Protein AF-A0A2V8D4J7-F1 (afdb_monomer_lite)

Foldseek 3Di:
DDDPPPPDPLLVVLVVCLVPFQWAFPLRAGADQDPDDDDKAWDLAADAAPPDAPDDDPVCVQLVHPGFAQDFLVSNSVSQVVRFCVCQCPVVVHHCLFKGKFFAALNNCLVCCVVSVFLPAQAKEFHGTFTWDQDPNDTDTFTWIAQGVVQPGSSGIDGHHRNDTDRRYGTIMMMDTCVSSHYD

pLDDT: mean 89.89, std 8.41, range [53.59, 98.31]

Sequence (184 aa):
MALPSGSPDGLRDRVEVFMIHPLANSGGARHLPTLVAEDVLVEDFPDPKDGEGPAPSPLLTTLELPGRRGLTRETIERALLTHGSRVLEKELGLDPRVFRLVCIPSDVHFRLGEAEGWGRQPRWTHFDGYLIRTVEGRPRLQALVGGDVRYGGLHDLVGVSRDYDSDRLVARFAVVHRERMVAW

Structure (mmCIF, N/CA/C/O backbone):
data_AF-A0A2V8D4J7-F1
#
_entry.id   AF-A0A2V8D4J7-F1
#
loop_
_atom_site.group_PDB
_atom_site.id
_atom_site.type_symbol
_atom_site.label_atom_id
_atom_site.label_alt_id
_atom_site.label_comp_id
_atom_site.label_asym_id
_atom_site.label_entity_id
_atom_site.label_seq_id
_atom_site.pdbx_PDB_ins_code
_atom_site.Cartn_x
_atom_site.Cartn_y
_atom_site.Cartn_z
_atom_site.occupancy
_atom_site.B_iso_or_equiv
_atom_site.auth_seq_id
_atom_site.auth_comp_id
_atom_site.auth_asym_id
_atom_site.auth_atom_id
_atom_site.pdbx_PDB_model_num
ATOM 1 N N . MET A 1 1 ? 20.330 -17.116 -8.103 1.00 57.59 1 MET A N 1
ATOM 2 C CA . MET A 1 1 ? 18.985 -17.581 -8.505 1.00 57.59 1 MET A CA 1
ATOM 3 C C . MET A 1 1 ? 18.832 -17.332 -9.999 1.00 57.59 1 MET A C 1
ATOM 5 O O . MET A 1 1 ? 19.140 -16.227 -10.425 1.00 57.59 1 MET A O 1
ATOM 9 N N . ALA A 1 2 ? 18.445 -18.332 -10.793 1.00 68.38 2 ALA A N 1
ATOM 10 C CA . ALA A 1 2 ? 18.197 -18.146 -12.225 1.00 68.38 2 ALA A CA 1
ATOM 11 C C . ALA A 1 2 ? 16.696 -17.911 -12.443 1.00 68.38 2 ALA A C 1
ATOM 13 O O . ALA A 1 2 ? 15.891 -18.772 -12.097 1.00 68.38 2 ALA A O 1
ATOM 14 N N . LEU A 1 3 ? 16.327 -16.738 -12.962 1.00 73.94 3 LEU A N 1
ATOM 15 C CA . LEU A 1 3 ? 14.965 -16.473 -13.430 1.00 73.94 3 LEU A CA 1
ATOM 16 C C . LEU A 1 3 ? 14.766 -17.082 -14.832 1.00 73.94 3 LEU A C 1
ATOM 18 O O . LEU A 1 3 ? 15.754 -17.226 -15.560 1.00 73.94 3 LEU A O 1
ATOM 22 N N . PRO A 1 4 ? 13.525 -17.424 -15.234 1.00 79.88 4 PRO A N 1
ATOM 23 C CA . PRO A 1 4 ? 13.230 -17.870 -16.593 1.00 79.88 4 PRO A CA 1
ATOM 24 C C . PRO A 1 4 ? 13.765 -16.895 -17.649 1.00 79.88 4 PRO A C 1
ATOM 26 O O . PRO A 1 4 ? 13.726 -15.676 -17.457 1.00 79.88 4 PRO A O 1
ATOM 29 N N . SER A 1 5 ? 14.242 -17.425 -18.777 1.00 77.56 5 SER A N 1
ATOM 30 C CA . SER A 1 5 ? 14.729 -16.623 -19.905 1.00 77.56 5 SER A CA 1
ATOM 31 C C . SER A 1 5 ? 13.672 -15.615 -20.370 1.00 77.56 5 SER A C 1
ATOM 33 O O . SER A 1 5 ? 12.538 -16.010 -20.634 1.00 77.56 5 SER A O 1
ATOM 35 N N . GLY A 1 6 ? 14.049 -14.338 -20.491 1.00 77.44 6 GLY A N 1
ATOM 36 C CA . GLY A 1 6 ? 13.141 -13.249 -20.882 1.00 77.44 6 GLY A CA 1
ATOM 37 C C . GLY A 1 6 ? 12.438 -12.546 -19.716 1.00 77.44 6 GLY A C 1
ATOM 38 O O . GLY A 1 6 ? 11.633 -11.650 -19.947 1.00 77.44 6 GLY A O 1
ATOM 39 N N . SER A 1 7 ? 12.749 -12.917 -18.470 1.00 78.19 7 SER A N 1
ATOM 40 C CA . SER A 1 7 ? 12.293 -12.171 -17.292 1.00 78.19 7 SER A CA 1
ATOM 41 C C . SER A 1 7 ? 12.880 -10.748 -17.296 1.00 78.19 7 SER A C 1
ATOM 43 O O . SER A 1 7 ? 14.085 -10.623 -17.521 1.00 78.19 7 SER A O 1
ATOM 45 N N . PRO A 1 8 ? 12.087 -9.692 -17.022 1.00 80.44 8 PRO A N 1
ATOM 46 C CA . PRO A 1 8 ? 12.602 -8.325 -16.932 1.00 80.44 8 PRO A CA 1
ATOM 47 C C . PRO A 1 8 ? 13.688 -8.202 -15.859 1.00 80.44 8 PRO A C 1
ATOM 49 O O . PRO A 1 8 ? 13.544 -8.777 -14.780 1.00 80.44 8 PRO A O 1
ATOM 52 N N . ASP A 1 9 ? 14.735 -7.411 -16.106 1.00 76.25 9 ASP A N 1
ATOM 53 C CA . ASP A 1 9 ? 15.826 -7.236 -15.134 1.00 76.25 9 ASP A CA 1
ATOM 54 C C . ASP A 1 9 ? 15.315 -6.706 -13.786 1.00 76.25 9 ASP A C 1
ATOM 56 O O . ASP A 1 9 ? 15.673 -7.245 -12.741 1.00 76.25 9 ASP A O 1
ATOM 60 N N . GLY A 1 10 ? 14.360 -5.769 -13.797 1.00 78.94 10 GLY A N 1
ATOM 61 C CA . GLY A 1 10 ? 13.743 -5.256 -12.568 1.00 78.94 10 GLY A CA 1
ATOM 62 C C . GLY A 1 10 ? 13.034 -6.330 -11.729 1.00 78.94 10 GLY A C 1
ATOM 63 O O . GLY A 1 10 ? 12.946 -6.209 -10.507 1.00 78.94 10 GLY A O 1
ATOM 64 N N . LEU A 1 11 ? 12.564 -7.428 -12.339 1.00 83.19 11 LEU A N 1
ATOM 65 C CA . LEU A 1 11 ? 11.981 -8.541 -11.585 1.00 83.19 11 LEU A CA 1
ATOM 66 C C . LEU A 1 11 ? 13.026 -9.209 -10.685 1.00 83.19 11 LEU A C 1
ATOM 68 O O . LEU A 1 11 ? 12.694 -9.630 -9.577 1.00 83.19 11 LEU A O 1
ATOM 72 N N . ARG A 1 12 ? 14.282 -9.291 -11.138 1.00 83.19 12 ARG A N 1
ATOM 73 C CA . ARG A 1 12 ? 15.381 -9.842 -10.339 1.00 83.19 12 ARG A CA 1
ATOM 74 C C . ARG A 1 12 ? 15.608 -9.009 -9.090 1.00 83.19 12 ARG A C 1
ATOM 76 O O . ARG A 1 12 ? 15.572 -9.574 -7.999 1.00 83.19 12 ARG A O 1
ATOM 83 N N . ASP A 1 13 ? 15.770 -7.702 -9.260 1.00 82.00 13 ASP A N 1
ATOM 84 C CA . ASP A 1 13 ? 16.054 -6.770 -8.167 1.00 82.00 13 ASP A CA 1
ATOM 85 C C . ASP A 1 13 ? 14.938 -6.810 -7.119 1.00 82.00 13 ASP A C 1
ATOM 87 O O . ASP A 1 13 ? 15.176 -6.897 -5.913 1.00 82.00 13 ASP A O 1
ATOM 91 N N . ARG A 1 14 ? 13.686 -6.863 -7.581 1.00 85.31 14 ARG A N 1
ATOM 92 C CA . ARG A 1 14 ? 12.527 -6.973 -6.700 1.00 85.31 14 ARG A CA 1
ATOM 93 C C . ARG A 1 14 ? 12.494 -8.281 -5.911 1.00 85.31 14 ARG A C 1
ATOM 95 O O . ARG A 1 14 ? 12.198 -8.266 -4.716 1.00 85.31 14 ARG A O 1
ATOM 102 N N . VAL A 1 15 ? 12.769 -9.420 -6.553 1.00 84.50 15 VAL A N 1
ATOM 103 C CA . VAL A 1 15 ? 12.829 -10.713 -5.847 1.00 84.50 15 VAL A CA 1
ATOM 104 C C . VAL A 1 15 ? 13.976 -10.720 -4.838 1.00 84.50 15 VAL A C 1
ATOM 106 O O . VAL A 1 15 ? 13.807 -11.218 -3.725 1.00 84.50 15 VAL A O 1
ATOM 109 N N . GLU A 1 16 ? 15.114 -10.124 -5.186 1.00 82.62 16 GLU A N 1
ATOM 110 C CA . GLU A 1 16 ? 16.259 -9.997 -4.292 1.00 82.62 16 GLU A CA 1
ATOM 111 C C . GLU A 1 16 ? 15.905 -9.230 -3.008 1.00 82.62 16 GLU A C 1
ATOM 113 O O . GLU A 1 16 ? 16.238 -9.692 -1.913 1.00 82.62 16 GLU A O 1
ATOM 118 N N . VAL A 1 17 ? 15.126 -8.145 -3.108 1.00 83.69 17 VAL A N 1
ATOM 119 C CA . VAL A 1 17 ? 14.612 -7.414 -1.936 1.00 83.69 17 VAL A CA 1
ATOM 120 C C . VAL A 1 17 ? 13.830 -8.337 -0.995 1.00 83.69 17 VAL A C 1
ATOM 122 O O . VAL A 1 17 ? 14.106 -8.344 0.205 1.00 83.69 17 VAL A O 1
ATOM 125 N N . PHE A 1 18 ? 12.904 -9.155 -1.508 1.00 83.31 18 PHE A N 1
ATOM 126 C CA . PHE A 1 18 ? 12.135 -10.093 -0.674 1.00 83.31 18 PHE A CA 1
ATOM 127 C C . PHE A 1 18 ? 12.981 -11.210 -0.060 1.00 83.31 18 PHE A C 1
ATOM 129 O O . PHE A 1 18 ? 12.651 -11.720 1.012 1.00 83.31 18 PHE A O 1
ATOM 136 N N . MET A 1 19 ? 14.045 -11.625 -0.746 1.00 82.56 19 MET A N 1
ATOM 137 C CA . MET A 1 19 ? 14.910 -12.708 -0.286 1.00 82.56 19 MET A CA 1
ATOM 138 C C . MET A 1 19 ? 15.874 -12.266 0.813 1.00 82.56 19 MET A C 1
ATOM 140 O O . MET A 1 19 ? 16.108 -13.019 1.759 1.00 82.56 19 MET A O 1
ATOM 144 N N . ILE A 1 20 ? 16.464 -11.080 0.666 1.00 84.75 20 ILE A N 1
ATOM 145 C CA . ILE A 1 20 ? 17.582 -10.633 1.504 1.00 84.75 20 ILE A CA 1
ATOM 146 C C . ILE A 1 20 ? 17.094 -9.802 2.685 1.00 84.75 20 ILE A C 1
ATOM 148 O O . ILE A 1 20 ? 17.695 -9.834 3.762 1.00 84.75 20 ILE A O 1
ATOM 152 N N . HIS A 1 21 ? 16.015 -9.044 2.505 1.00 86.31 21 HIS A N 1
ATOM 153 C CA . HIS A 1 21 ? 15.551 -8.143 3.539 1.00 86.31 21 HIS A CA 1
ATOM 154 C C . HIS A 1 21 ? 14.436 -8.754 4.398 1.00 86.31 21 HIS A C 1
ATOM 156 O O . HIS A 1 21 ? 13.617 -9.539 3.918 1.00 86.31 21 HIS A O 1
ATOM 162 N N . PRO A 1 22 ? 14.364 -8.388 5.689 1.00 89.81 22 PRO A N 1
ATOM 163 C CA . PRO A 1 22 ? 13.199 -8.687 6.499 1.00 89.81 22 PRO A CA 1
ATOM 164 C C . PRO A 1 22 ? 12.092 -7.684 6.166 1.00 89.81 22 PRO A C 1
ATOM 166 O O . PRO A 1 22 ? 12.196 -6.497 6.479 1.00 89.81 22 PRO A O 1
ATOM 169 N N . LEU A 1 23 ? 11.025 -8.168 5.535 1.00 92.06 23 LEU A N 1
ATOM 170 C CA . LEU A 1 23 ? 9.796 -7.410 5.323 1.00 92.06 23 LEU A CA 1
ATOM 171 C C . LEU A 1 23 ? 8.699 -7.948 6.244 1.00 92.06 23 LEU A C 1
ATOM 173 O O . LEU A 1 23 ? 8.606 -9.158 6.463 1.00 92.06 23 LEU A O 1
ATOM 177 N N . ALA A 1 24 ? 7.848 -7.061 6.751 1.00 93.12 24 ALA A N 1
ATOM 178 C CA . ALA A 1 24 ? 6.650 -7.417 7.506 1.00 93.12 24 ALA A CA 1
ATOM 179 C C . ALA A 1 24 ? 5.420 -6.729 6.915 1.00 93.12 24 ALA A C 1
ATOM 181 O O . ALA A 1 24 ? 5.518 -5.588 6.486 1.00 93.12 24 ALA A O 1
ATOM 182 N N . ASN A 1 25 ? 4.268 -7.393 6.890 1.00 93.38 25 ASN A N 1
ATOM 183 C CA . ASN A 1 25 ? 2.997 -6.787 6.484 1.00 93.38 25 ASN A CA 1
ATOM 184 C C . ASN A 1 25 ? 2.457 -5.856 7.592 1.00 93.38 25 ASN A C 1
ATOM 186 O O . ASN A 1 25 ? 3.019 -5.790 8.689 1.00 93.38 25 ASN A O 1
ATOM 190 N N . SER A 1 26 ? 1.351 -5.146 7.349 1.00 92.06 26 SER A N 1
ATOM 191 C CA . SER A 1 26 ? 0.730 -4.293 8.389 1.00 92.06 26 SER A CA 1
ATOM 192 C C . SER A 1 26 ? 0.077 -5.078 9.542 1.00 92.06 26 SER A C 1
ATOM 194 O O . SER A 1 26 ? -0.417 -4.493 10.509 1.00 92.06 26 SER A O 1
ATOM 196 N N . GLY A 1 27 ? 0.040 -6.411 9.470 1.00 90.06 27 GLY A N 1
ATOM 197 C CA . GLY A 1 27 ? -0.262 -7.306 10.592 1.00 90.06 27 GLY A CA 1
ATOM 198 C C . GLY A 1 27 ? 0.943 -7.622 11.482 1.00 90.06 27 GLY A C 1
ATOM 199 O O . GLY A 1 27 ? 0.763 -8.189 12.554 1.00 90.06 27 GLY A O 1
ATOM 200 N N . GLY A 1 28 ? 2.158 -7.248 11.070 1.00 89.50 28 GLY A N 1
ATOM 201 C CA . GLY A 1 28 ? 3.401 -7.563 11.776 1.00 89.50 28 GLY A CA 1
ATOM 202 C C . GLY A 1 28 ? 3.969 -8.951 11.462 1.00 89.50 28 GLY A C 1
ATOM 203 O O . GLY A 1 28 ? 5.022 -9.307 11.988 1.00 89.50 28 GLY A O 1
ATOM 204 N N . ALA A 1 29 ? 3.320 -9.727 10.594 1.00 89.06 29 ALA A N 1
ATOM 205 C CA . ALA A 1 29 ? 3.841 -11.004 10.124 1.00 89.06 29 ALA A CA 1
ATOM 206 C C . ALA A 1 29 ? 4.845 -10.807 8.985 1.00 89.06 29 ALA A C 1
ATOM 208 O O . ALA A 1 29 ? 4.768 -9.828 8.241 1.00 89.06 29 ALA A O 1
ATOM 209 N N . ARG A 1 30 ? 5.784 -11.750 8.830 1.00 87.06 30 ARG A N 1
ATOM 210 C CA . ARG A 1 30 ? 6.761 -11.722 7.734 1.00 87.06 30 ARG A CA 1
ATOM 211 C C . ARG A 1 30 ? 6.023 -11.654 6.396 1.00 87.06 30 ARG A C 1
ATOM 213 O O . ARG A 1 30 ? 5.205 -12.515 6.094 1.00 87.06 30 ARG A O 1
ATOM 220 N N . HIS A 1 31 ? 6.328 -10.639 5.595 1.0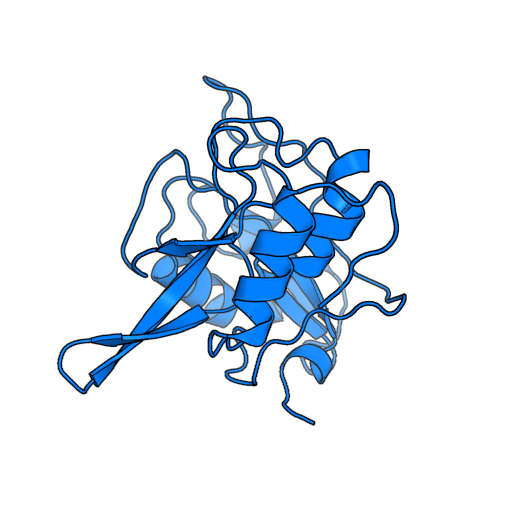0 81.88 31 HIS A N 1
ATOM 221 C CA . HIS A 1 31 ? 5.722 -10.475 4.283 1.00 81.88 31 HIS A CA 1
ATOM 222 C C . HIS A 1 31 ? 6.484 -11.308 3.255 1.00 81.88 31 HIS A C 1
ATOM 224 O O . HIS A 1 31 ? 7.669 -11.077 3.006 1.00 81.88 31 HIS A O 1
ATOM 230 N N . LEU A 1 32 ? 5.784 -12.271 2.662 1.00 78.31 32 LEU A N 1
ATOM 231 C CA . LEU A 1 32 ? 6.225 -13.019 1.495 1.00 78.31 32 LEU A CA 1
ATOM 232 C C . LEU A 1 32 ? 5.210 -12.780 0.366 1.00 78.31 32 LEU A C 1
ATOM 234 O O . LEU A 1 32 ? 4.005 -12.816 0.634 1.00 78.31 32 LEU A O 1
ATOM 238 N N . PRO A 1 33 ? 5.657 -12.523 -0.876 1.00 75.38 33 PRO A N 1
ATOM 239 C CA . PRO A 1 33 ? 4.757 -12.372 -2.015 1.00 75.38 33 PRO A CA 1
ATOM 240 C C . PRO A 1 33 ? 3.885 -13.612 -2.187 1.00 75.38 33 PRO A C 1
ATOM 242 O O . PRO A 1 33 ? 4.394 -14.735 -2.212 1.00 75.38 33 PRO A O 1
ATOM 245 N N . THR A 1 34 ? 2.578 -13.416 -2.341 1.00 76.88 34 THR A N 1
ATOM 246 C CA . THR A 1 34 ? 1.657 -14.515 -2.622 1.00 76.88 34 THR A CA 1
ATOM 247 C C . THR A 1 34 ? 1.558 -14.672 -4.132 1.00 76.88 34 THR A C 1
ATOM 249 O O . THR A 1 34 ? 1.000 -13.833 -4.832 1.00 76.88 34 THR A O 1
ATOM 252 N N . LEU A 1 35 ? 2.145 -15.750 -4.652 1.00 70.38 35 LEU A N 1
ATOM 253 C CA . LEU A 1 35 ? 2.154 -16.042 -6.091 1.00 70.38 35 LEU A CA 1
ATOM 254 C C . LEU A 1 35 ? 0.992 -16.948 -6.528 1.00 70.38 35 LEU A C 1
ATOM 256 O O . LEU A 1 35 ? 0.931 -17.348 -7.688 1.00 70.38 35 LEU A O 1
ATOM 260 N N . VAL A 1 36 ? 0.075 -17.277 -5.615 1.00 73.06 36 VAL A N 1
ATOM 261 C CA . VAL A 1 36 ? -1.132 -18.053 -5.921 1.00 73.06 36 VAL A CA 1
ATOM 262 C C . VAL A 1 36 ? -2.287 -17.140 -6.333 1.00 73.06 36 VAL A C 1
ATOM 264 O O . VAL A 1 36 ? -2.332 -15.959 -5.974 1.00 73.06 36 VAL A O 1
ATOM 267 N N . ALA A 1 37 ? -3.217 -17.687 -7.116 1.00 75.06 37 ALA A N 1
ATOM 268 C CA . ALA A 1 37 ? -4.470 -17.010 -7.422 1.00 75.06 37 ALA A CA 1
ATOM 269 C C . ALA A 1 37 ? -5.268 -16.797 -6.128 1.00 75.06 37 ALA A C 1
ATOM 271 O O . ALA A 1 37 ? -5.375 -17.700 -5.302 1.00 75.06 37 ALA A O 1
ATOM 272 N N . GLU A 1 38 ? -5.801 -15.595 -5.963 1.00 82.69 38 GLU A N 1
ATOM 273 C CA . GLU A 1 38 ? -6.626 -15.197 -4.827 1.00 82.69 38 GLU A CA 1
ATOM 274 C C . GLU A 1 38 ? -7.626 -14.145 -5.299 1.00 82.69 38 GLU A C 1
ATOM 276 O O . GLU A 1 38 ? -7.343 -13.398 -6.243 1.00 82.69 38 GLU A O 1
ATOM 281 N N . ASP A 1 39 ? -8.753 -14.057 -4.604 1.00 85.06 39 ASP A N 1
ATOM 282 C CA . ASP A 1 39 ? -9.699 -12.972 -4.801 1.00 85.06 39 ASP A CA 1
ATOM 283 C C . ASP A 1 39 ? -9.275 -11.773 -3.948 1.00 85.06 39 ASP A C 1
ATOM 285 O O . ASP A 1 39 ? -9.122 -11.863 -2.727 1.00 85.06 39 ASP A O 1
ATOM 289 N N . VAL A 1 40 ? -9.080 -10.633 -4.606 1.00 90.19 40 VAL A N 1
ATOM 290 C CA . VAL A 1 40 ? -8.776 -9.352 -3.964 1.00 90.19 40 VAL A CA 1
ATOM 291 C C . VAL A 1 40 ? -9.708 -8.284 -4.505 1.00 90.19 40 VAL A C 1
ATOM 293 O O . VAL A 1 40 ? -9.942 -8.197 -5.708 1.00 90.19 40 VAL A O 1
ATOM 296 N N . LEU A 1 41 ? -10.213 -7.438 -3.610 1.00 95.12 41 LEU A N 1
ATOM 297 C CA . LEU A 1 41 ? -10.883 -6.205 -4.002 1.00 95.12 41 LEU A CA 1
ATOM 298 C C . LEU A 1 41 ? -9.860 -5.078 -3.909 1.00 95.12 41 LEU A C 1
ATOM 300 O O . LEU A 1 41 ? -9.292 -4.845 -2.843 1.00 95.12 41 LEU A O 1
ATOM 304 N N . VAL A 1 42 ? -9.610 -4.388 -5.014 1.00 94.75 42 VAL A N 1
ATOM 305 C CA . VAL A 1 42 ? -8.585 -3.347 -5.110 1.00 94.75 42 VAL A CA 1
ATOM 306 C C . VAL A 1 42 ? -9.159 -2.118 -5.791 1.00 94.75 42 VAL A C 1
ATOM 308 O O . VAL A 1 42 ? -10.045 -2.222 -6.634 1.00 94.75 42 VAL A O 1
ATOM 311 N N . GLU A 1 43 ? -8.654 -0.947 -5.429 1.00 93.38 43 GLU A N 1
ATOM 312 C CA . GLU A 1 43 ? -8.926 0.253 -6.211 1.00 93.38 43 GLU A CA 1
ATOM 313 C C . GLU A 1 43 ? -8.174 0.193 -7.550 1.00 93.38 43 GLU A C 1
ATOM 315 O O . GLU A 1 43 ? -6.956 0.004 -7.571 1.00 93.38 43 GLU A O 1
ATOM 320 N N . ASP A 1 44 ? -8.884 0.407 -8.654 1.00 89.31 44 ASP A N 1
ATOM 321 C CA . ASP A 1 44 ? -8.433 0.179 -10.037 1.00 89.31 44 ASP A CA 1
ATOM 322 C C . ASP A 1 44 ? -8.078 1.466 -10.806 1.00 89.31 44 ASP A C 1
ATOM 324 O O . ASP A 1 44 ? -7.596 1.420 -11.930 1.00 89.31 44 ASP A O 1
ATOM 328 N N . PHE A 1 45 ? -8.230 2.647 -10.197 1.00 88.19 45 PHE A N 1
ATOM 329 C CA . PHE A 1 45 ? -7.927 3.914 -10.876 1.00 88.19 45 PHE A CA 1
ATOM 330 C C . PHE A 1 45 ? -6.476 3.953 -11.419 1.00 88.19 45 PHE A C 1
ATOM 332 O O . PHE A 1 45 ? -5.569 3.446 -10.755 1.00 88.19 45 PHE A O 1
ATOM 339 N N . PRO A 1 46 ? -6.197 4.576 -12.576 1.00 86.12 46 PRO A N 1
ATOM 340 C CA . PRO A 1 46 ? -4.837 4.660 -13.117 1.00 86.12 46 PRO A CA 1
ATOM 341 C C . PRO A 1 46 ? -3.943 5.578 -12.269 1.00 86.12 46 PRO A C 1
ATOM 343 O O . PRO A 1 46 ? -4.437 6.410 -11.507 1.00 86.12 46 PRO A O 1
ATOM 346 N N . ASP A 1 47 ? -2.619 5.482 -12.417 1.00 86.50 47 ASP A N 1
ATOM 347 C CA . ASP A 1 47 ? -1.714 6.424 -11.744 1.00 86.50 47 ASP A CA 1
ATOM 348 C C . ASP A 1 47 ? -2.023 7.872 -12.179 1.00 86.50 47 ASP A C 1
ATOM 350 O O . ASP A 1 47 ? -2.074 8.153 -13.382 1.00 86.50 47 ASP A O 1
ATOM 354 N N . PRO A 1 48 ? -2.220 8.812 -11.234 1.00 80.81 48 PRO A N 1
ATOM 355 C CA . PRO A 1 48 ? -2.626 10.171 -11.571 1.00 80.81 48 PRO A CA 1
ATOM 356 C C . PRO A 1 48 ? -1.525 10.884 -12.358 1.00 80.81 48 PRO A C 1
ATOM 358 O O . PRO A 1 48 ? -0.350 10.845 -11.975 1.00 80.81 48 PRO A O 1
ATOM 361 N N . LYS A 1 49 ? -1.892 11.599 -13.424 1.00 81.44 49 LYS A N 1
ATOM 362 C CA . LYS A 1 49 ? -0.929 12.416 -14.175 1.00 81.44 49 LYS A CA 1
ATOM 363 C C . LYS A 1 49 ? -0.528 13.652 -13.373 1.00 81.44 49 LYS A C 1
ATOM 365 O O . LYS A 1 49 ? -1.091 13.962 -12.317 1.00 81.44 49 LYS A O 1
ATOM 370 N N . ASP A 1 50 ? 0.499 14.354 -13.829 1.00 77.94 50 ASP A N 1
ATOM 371 C CA . ASP A 1 50 ? 0.873 15.634 -13.232 1.00 77.94 50 ASP A CA 1
ATOM 372 C C . ASP A 1 50 ? -0.190 16.699 -13.505 1.00 77.94 50 ASP A C 1
ATOM 374 O O . ASP A 1 50 ? -0.772 16.761 -14.584 1.00 77.94 50 ASP A O 1
ATOM 378 N N . GLY A 1 51 ? -0.486 17.504 -12.484 1.00 73.62 51 GLY A N 1
ATOM 379 C CA . GLY A 1 51 ? -1.563 18.497 -12.523 1.00 73.62 51 GLY A CA 1
ATOM 380 C C . GLY A 1 51 ? -2.976 17.931 -12.329 1.00 73.62 51 GLY A C 1
ATOM 381 O O . GLY A 1 51 ? -3.877 18.694 -11.992 1.00 73.62 51 GLY A O 1
ATOM 382 N N . GLU A 1 52 ? -3.185 16.617 -12.447 1.00 74.81 52 GLU A N 1
ATOM 383 C CA . GLU A 1 52 ? -4.474 15.997 -12.131 1.00 74.81 52 GLU A CA 1
ATOM 384 C C . GLU A 1 52 ? -4.640 15.835 -10.611 1.00 74.81 52 GLU A C 1
ATOM 386 O O . GLU A 1 52 ? -3.736 15.388 -9.891 1.00 74.81 52 GLU A O 1
ATOM 391 N N . GLY A 1 53 ? -5.807 16.235 -10.101 1.00 64.75 53 GLY A N 1
ATOM 392 C CA . GLY A 1 53 ? -6.236 15.903 -8.746 1.00 64.75 53 GLY A CA 1
ATOM 393 C C . GLY A 1 53 ? -6.645 14.429 -8.675 1.00 64.75 53 GLY A C 1
ATOM 394 O O . GLY A 1 53 ? -7.185 13.910 -9.652 1.00 64.75 53 GLY A O 1
ATOM 395 N N . PRO A 1 54 ? -6.395 13.726 -7.556 1.00 63.09 54 PRO A N 1
ATOM 396 C CA . PRO A 1 54 ? -6.901 12.368 -7.401 1.00 63.09 54 PRO A CA 1
ATOM 397 C C . PRO A 1 54 ? -8.430 12.368 -7.515 1.00 63.09 54 PRO A C 1
ATOM 399 O O . PRO A 1 54 ? -9.090 13.292 -7.036 1.00 63.09 54 PRO A O 1
ATOM 402 N N . ALA A 1 55 ? -8.987 11.330 -8.143 1.00 67.94 55 ALA A N 1
ATOM 403 C CA . ALA A 1 55 ? -10.431 11.196 -8.285 1.00 67.94 55 ALA A CA 1
ATOM 404 C C . ALA A 1 55 ? -11.126 11.233 -6.906 1.00 67.94 55 ALA A C 1
ATOM 406 O O . ALA A 1 55 ? -10.586 10.665 -5.942 1.00 67.94 55 ALA A O 1
ATOM 407 N N . PRO A 1 56 ? -12.313 11.865 -6.798 1.00 71.44 56 PRO A N 1
ATOM 408 C CA . PRO A 1 56 ? -13.137 11.778 -5.601 1.00 71.44 56 PRO A CA 1
ATOM 409 C C . PRO A 1 56 ? -13.370 10.313 -5.238 1.00 71.44 56 PRO A C 1
ATOM 411 O O . PRO A 1 56 ? -13.622 9.484 -6.110 1.00 71.44 56 PRO A O 1
ATOM 414 N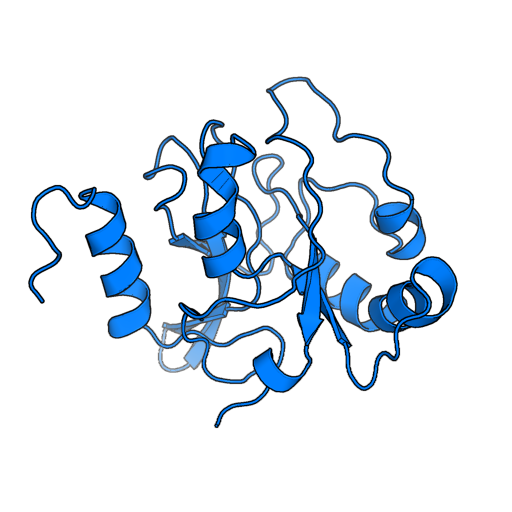 N . SER A 1 57 ? -13.276 9.989 -3.953 1.00 83.62 57 SER A N 1
ATOM 415 C CA . SER A 1 57 ? -13.411 8.616 -3.485 1.00 83.62 57 SER A CA 1
ATOM 416 C C . SER A 1 57 ? -14.230 8.586 -2.202 1.00 83.62 57 SER A C 1
ATOM 418 O O . SER A 1 57 ? -13.760 9.106 -1.186 1.00 83.62 57 SER A O 1
ATOM 420 N N . PRO A 1 58 ? -15.420 7.956 -2.220 1.00 88.94 58 PRO A N 1
ATOM 421 C CA . PRO A 1 58 ? -16.201 7.724 -1.009 1.00 88.94 58 PRO A CA 1
ATOM 422 C C . PRO A 1 58 ? -15.385 7.011 0.075 1.00 88.94 58 PRO A C 1
ATOM 424 O O . PRO A 1 58 ? -15.531 7.313 1.256 1.00 88.94 58 PRO A O 1
ATOM 427 N N . LEU A 1 59 ? -14.454 6.135 -0.325 1.00 93.81 59 LEU A N 1
ATOM 428 C CA . LEU A 1 59 ? -13.556 5.452 0.600 1.00 93.81 59 LEU A CA 1
ATOM 429 C C . LEU A 1 59 ? -12.692 6.436 1.400 1.00 93.81 59 LEU A C 1
ATOM 431 O O . LEU A 1 59 ? -12.568 6.283 2.610 1.00 93.81 59 LEU A O 1
ATOM 435 N N . LEU A 1 60 ? -12.113 7.453 0.755 1.00 93.56 60 LEU A N 1
ATOM 436 C CA . LEU A 1 60 ? -11.272 8.436 1.453 1.00 93.56 60 LEU A CA 1
ATOM 437 C C . LEU A 1 60 ? -12.077 9.258 2.452 1.00 93.56 60 LEU A C 1
ATOM 439 O O . LEU A 1 60 ? -11.578 9.545 3.536 1.00 93.56 60 LEU A O 1
ATOM 443 N N . THR A 1 61 ? -13.326 9.586 2.112 1.00 92.94 61 THR A N 1
ATOM 444 C CA . THR A 1 61 ? -14.251 10.245 3.037 1.00 92.94 61 THR A CA 1
ATOM 445 C C . THR A 1 61 ? -14.508 9.373 4.264 1.00 92.94 61 THR A C 1
ATOM 447 O O . THR A 1 61 ? -14.389 9.862 5.382 1.00 92.94 61 THR A O 1
ATOM 450 N N . THR A 1 62 ? -14.787 8.079 4.083 1.00 94.88 62 THR A N 1
ATOM 451 C CA . THR A 1 62 ? -15.021 7.154 5.206 1.00 94.88 62 THR A CA 1
ATOM 452 C C . THR A 1 62 ? -13.762 6.898 6.036 1.00 94.88 62 THR A C 1
ATOM 454 O O . THR A 1 62 ? -13.862 6.680 7.241 1.00 94.88 62 THR A O 1
ATOM 457 N N . LEU A 1 63 ? -12.580 6.942 5.414 1.00 96.75 63 LEU A N 1
ATOM 458 C CA . LEU A 1 63 ? -11.283 6.857 6.091 1.00 96.75 63 LEU A CA 1
ATOM 459 C C . LEU A 1 63 ? -10.834 8.179 6.731 1.00 96.75 63 LEU A C 1
ATOM 461 O O . LEU A 1 63 ? -9.774 8.205 7.350 1.00 96.75 63 LEU A O 1
ATOM 465 N N . GLU A 1 64 ? -11.601 9.259 6.560 1.00 95.88 64 GLU A N 1
ATOM 466 C CA . GLU A 1 64 ? -11.256 10.610 7.019 1.00 95.88 64 GLU A CA 1
ATOM 467 C C . GLU A 1 64 ? -9.878 11.084 6.509 1.00 95.88 64 GLU A C 1
ATOM 469 O O . GLU A 1 64 ? -9.155 11.830 7.171 1.00 95.88 64 GLU A O 1
ATOM 474 N N . LEU A 1 65 ? -9.506 10.660 5.297 1.00 95.31 65 LEU A N 1
ATOM 475 C CA . LEU A 1 65 ? -8.272 11.077 4.639 1.00 95.31 65 LEU A CA 1
ATOM 476 C C . LEU A 1 65 ? -8.529 12.306 3.753 1.00 95.31 65 LEU A C 1
ATOM 478 O O . LEU A 1 65 ? -9.468 12.300 2.955 1.00 95.31 65 LEU A O 1
ATOM 482 N N . PRO A 1 66 ? -7.667 13.343 3.805 1.00 91.06 66 PRO A N 1
ATOM 483 C CA . PRO A 1 66 ? -7.855 14.571 3.024 1.00 91.06 66 PRO A CA 1
ATOM 484 C C . PRO A 1 66 ? -7.661 14.366 1.513 1.00 91.06 66 PRO A C 1
ATOM 486 O O . PRO A 1 66 ? -8.017 15.221 0.707 1.00 91.06 66 PRO A O 1
ATOM 489 N N . GLY A 1 67 ? -7.065 13.242 1.117 1.00 91.12 67 GLY A N 1
ATOM 490 C CA . GLY A 1 67 ? -6.773 12.894 -0.263 1.00 91.12 67 GLY A CA 1
ATOM 491 C C . GLY A 1 67 ? -5.949 11.614 -0.328 1.00 91.12 67 GLY A C 1
ATOM 492 O O . GLY A 1 67 ? -5.847 10.886 0.652 1.00 91.12 67 GLY A O 1
ATOM 493 N N . ARG A 1 68 ? -5.350 11.335 -1.491 1.00 91.44 68 ARG A N 1
ATOM 494 C CA . ARG A 1 68 ? -4.482 10.155 -1.697 1.00 91.44 68 ARG A CA 1
ATOM 495 C C . ARG A 1 68 ? 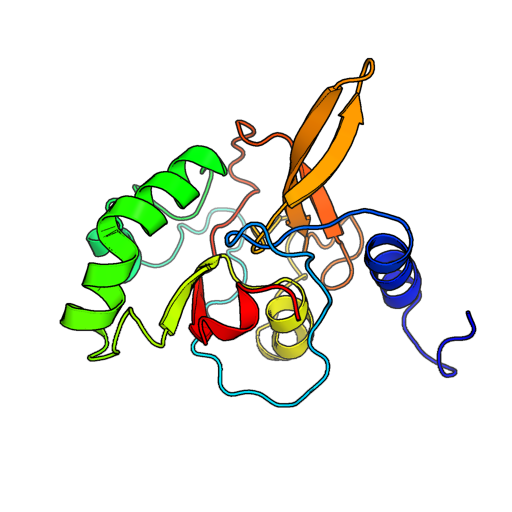-2.997 10.467 -1.642 1.00 91.44 68 ARG A C 1
ATOM 497 O O . ARG A 1 68 ? -2.194 9.547 -1.538 1.00 91.44 68 ARG A O 1
ATOM 504 N N . ARG A 1 69 ? -2.638 11.735 -1.822 1.00 92.00 69 ARG A N 1
ATOM 505 C CA . ARG A 1 69 ? -1.260 12.178 -2.037 1.00 92.00 69 ARG A CA 1
ATOM 506 C C . ARG A 1 69 ? -0.714 12.887 -0.819 1.00 92.00 69 ARG A C 1
ATOM 508 O O . ARG A 1 69 ? -1.501 13.403 -0.030 1.00 92.00 69 ARG A O 1
ATOM 515 N N . GLY A 1 70 ? 0.610 12.901 -0.683 1.00 92.31 70 GLY A N 1
ATOM 516 C CA . GLY A 1 70 ? 1.255 13.611 0.422 1.00 92.31 70 GLY A CA 1
ATOM 517 C C . GLY A 1 70 ? 0.897 13.031 1.788 1.00 92.31 70 GLY A C 1
ATOM 518 O O . GLY A 1 70 ? 1.009 13.717 2.795 1.00 92.31 70 GLY A O 1
ATOM 519 N N . LEU A 1 71 ? 0.431 11.780 1.840 1.00 95.38 71 LEU A N 1
ATOM 520 C CA . LEU A 1 71 ? 0.133 11.114 3.097 1.00 95.38 71 LEU A CA 1
ATOM 521 C C . LEU A 1 71 ? 1.384 10.406 3.609 1.00 95.38 71 LEU A C 1
ATOM 523 O O . LEU A 1 71 ? 1.978 9.587 2.898 1.00 95.38 71 LEU A O 1
ATOM 527 N N . THR A 1 72 ? 1.730 10.665 4.867 1.00 97.56 72 THR A N 1
ATOM 528 C CA . THR A 1 72 ? 2.685 9.836 5.606 1.00 97.56 72 THR A CA 1
ATOM 529 C C . THR A 1 72 ? 2.107 8.434 5.806 1.00 97.56 72 THR A C 1
ATOM 531 O O . THR A 1 72 ? 0.884 8.233 5.842 1.00 97.56 72 THR A O 1
ATOM 534 N N . ARG A 1 73 ? 2.979 7.440 6.007 1.00 97.38 73 ARG A N 1
ATOM 535 C CA . ARG A 1 73 ? 2.524 6.086 6.346 1.00 97.38 73 ARG A CA 1
ATOM 536 C C . ARG A 1 73 ? 1.750 6.074 7.663 1.00 97.38 73 ARG A C 1
ATOM 538 O O . ARG A 1 73 ? 0.778 5.337 7.795 1.00 97.38 73 ARG A O 1
ATOM 545 N N . GLU A 1 74 ? 2.153 6.898 8.624 1.00 97.12 74 GLU A N 1
ATOM 546 C CA . GLU A 1 74 ? 1.505 6.967 9.938 1.00 97.12 74 GLU A CA 1
ATOM 547 C C . GLU A 1 74 ? 0.066 7.478 9.865 1.00 97.12 74 GLU A C 1
ATOM 549 O O . GLU A 1 74 ? -0.804 6.955 10.564 1.00 97.12 74 GLU A O 1
ATOM 554 N N . THR A 1 75 ? -0.198 8.468 9.008 1.00 97.94 75 THR A N 1
ATOM 555 C CA . THR A 1 75 ? -1.555 8.967 8.760 1.00 97.94 75 THR A CA 1
ATOM 556 C C . THR A 1 75 ? -2.431 7.874 8.157 1.00 97.94 75 THR A C 1
ATOM 558 O O . THR A 1 75 ? -3.542 7.650 8.636 1.00 97.94 75 THR A O 1
ATOM 561 N N . ILE A 1 76 ? -1.918 7.144 7.159 1.00 98.06 76 ILE A N 1
ATOM 562 C CA . ILE A 1 76 ? -2.664 6.060 6.509 1.00 98.06 76 ILE A CA 1
ATOM 563 C C . ILE A 1 76 ? -2.991 4.940 7.504 1.00 98.06 76 ILE A C 1
ATOM 565 O O . ILE A 1 76 ? -4.139 4.515 7.599 1.00 98.06 76 ILE A O 1
ATOM 569 N N . GLU A 1 77 ? -2.012 4.479 8.282 1.00 97.56 77 GLU A N 1
ATOM 570 C CA . GLU A 1 77 ? -2.212 3.405 9.265 1.00 97.56 77 GLU A CA 1
ATOM 571 C C . GLU A 1 77 ? -3.228 3.782 10.337 1.00 97.56 77 GLU A C 1
ATOM 573 O O . GLU A 1 77 ? -4.082 2.977 10.700 1.00 97.56 77 GLU A O 1
ATOM 578 N N . ARG A 1 78 ? -3.174 5.025 10.821 1.00 97.94 78 ARG A N 1
ATOM 579 C CA . ARG A 1 78 ? -4.140 5.527 11.798 1.00 97.94 78 ARG A CA 1
ATOM 580 C C . ARG A 1 78 ? -5.555 5.528 11.232 1.00 97.94 78 ARG A C 1
ATOM 582 O O . ARG A 1 78 ? -6.471 5.088 11.926 1.00 97.94 78 ARG A O 1
ATOM 589 N N . ALA A 1 79 ? -5.725 5.967 9.987 1.00 98.31 79 ALA A N 1
ATOM 590 C CA . ALA A 1 79 ? -7.013 5.944 9.306 1.00 98.31 79 ALA A CA 1
ATOM 591 C C . ALA A 1 79 ? -7.532 4.508 9.120 1.00 98.31 79 ALA A C 1
ATOM 593 O O . ALA A 1 79 ? -8.672 4.208 9.473 1.00 98.31 79 ALA A O 1
ATOM 594 N N . LEU A 1 80 ? -6.681 3.590 8.650 1.00 98.00 80 LEU A N 1
ATOM 595 C CA . LEU A 1 80 ? -7.035 2.179 8.467 1.00 98.00 80 LEU A CA 1
ATOM 596 C C . LEU A 1 80 ? -7.394 1.492 9.791 1.00 98.00 80 LEU A C 1
ATOM 598 O O . LEU A 1 80 ? -8.374 0.752 9.850 1.00 98.00 80 LEU A O 1
ATOM 602 N N . LEU A 1 81 ? -6.641 1.753 10.861 1.00 96.81 81 LEU A N 1
ATOM 603 C CA . LEU A 1 81 ? -6.911 1.209 12.192 1.00 96.81 81 LEU A CA 1
ATOM 604 C C . LEU A 1 81 ? -8.235 1.728 12.767 1.00 96.81 81 LEU A C 1
ATOM 606 O O . LEU A 1 81 ? -8.981 0.965 13.376 1.00 96.81 81 LEU A O 1
ATOM 610 N N . THR A 1 82 ? -8.518 3.017 12.577 1.00 98.00 82 THR A N 1
ATOM 611 C CA . THR A 1 82 ? -9.674 3.690 13.189 1.00 98.00 82 THR A CA 1
ATOM 612 C C . THR A 1 82 ? -10.964 3.431 12.411 1.00 98.00 82 THR A C 1
ATOM 614 O O . THR A 1 82 ? -12.013 3.200 13.011 1.00 98.00 82 THR A O 1
ATOM 617 N N . HIS A 1 83 ? -10.896 3.425 11.077 1.00 98.06 83 HIS A N 1
ATOM 618 C CA . HIS A 1 83 ? -12.076 3.420 10.206 1.00 98.06 83 HIS A CA 1
ATOM 619 C C . HIS A 1 83 ? -12.175 2.188 9.295 1.00 98.06 83 HIS A C 1
ATOM 621 O O . HIS A 1 83 ? -13.247 1.921 8.752 1.00 98.06 83 HIS A O 1
ATOM 627 N N . GLY A 1 84 ? -11.110 1.393 9.143 1.00 97.19 84 GLY A N 1
ATOM 628 C CA . GLY A 1 84 ? -11.070 0.278 8.190 1.00 97.19 84 GLY A CA 1
ATOM 629 C C . GLY A 1 84 ? -12.146 -0.784 8.433 1.00 97.19 84 GLY A C 1
ATOM 630 O O . GLY A 1 84 ? -12.814 -1.199 7.490 1.00 97.19 84 GLY A O 1
ATOM 631 N N . SER A 1 85 ? -12.391 -1.177 9.689 1.00 97.06 85 SER A N 1
ATOM 632 C CA . SER A 1 85 ? -13.466 -2.133 10.011 1.00 97.06 85 SER A CA 1
ATOM 633 C C . SER A 1 85 ? -14.852 -1.591 9.655 1.00 97.06 85 SER A C 1
ATOM 635 O O . SER A 1 85 ? -15.692 -2.339 9.166 1.00 97.06 85 SER A O 1
ATOM 637 N N . ARG A 1 86 ? -15.084 -0.283 9.838 1.00 96.25 86 ARG A N 1
ATOM 638 C CA . ARG A 1 86 ? -16.348 0.364 9.464 1.00 96.25 86 ARG A CA 1
ATOM 639 C C . ARG A 1 86 ? -16.555 0.340 7.951 1.00 96.25 86 ARG A C 1
ATOM 641 O O . ARG A 1 86 ? -17.669 0.059 7.526 1.00 96.25 86 ARG A O 1
ATOM 648 N N . VAL A 1 87 ? -15.511 0.605 7.159 1.00 97.00 87 VAL A N 1
ATOM 649 C CA . VAL A 1 87 ? -15.576 0.488 5.690 1.00 97.00 87 VAL A CA 1
ATOM 650 C C . VAL A 1 87 ? -16.027 -0.918 5.296 1.00 97.00 87 VAL A C 1
ATOM 652 O O . VAL A 1 87 ? -16.964 -1.067 4.518 1.00 97.00 87 VAL A O 1
ATOM 655 N N . LEU A 1 88 ? -15.395 -1.947 5.868 1.00 97.69 88 LEU A N 1
ATOM 656 C CA . LEU A 1 88 ? -15.733 -3.339 5.568 1.00 97.69 88 LEU A CA 1
ATOM 657 C C . LEU A 1 88 ? -17.189 -3.653 5.926 1.00 97.69 88 LEU A C 1
ATOM 659 O O . LEU A 1 88 ? -17.934 -4.115 5.068 1.00 97.69 88 LEU A O 1
ATOM 663 N N . GLU A 1 89 ? -17.617 -3.351 7.152 1.00 97.06 89 GLU A N 1
ATOM 664 C CA . GLU A 1 89 ? -18.955 -3.718 7.628 1.00 97.06 89 GLU A CA 1
ATOM 665 C C . GLU A 1 89 ? -20.080 -2.911 6.978 1.00 97.06 89 GLU A C 1
ATOM 667 O O . GLU A 1 89 ? -21.127 -3.467 6.648 1.00 97.06 89 GLU A O 1
ATOM 672 N N . LYS A 1 90 ? -19.915 -1.587 6.874 1.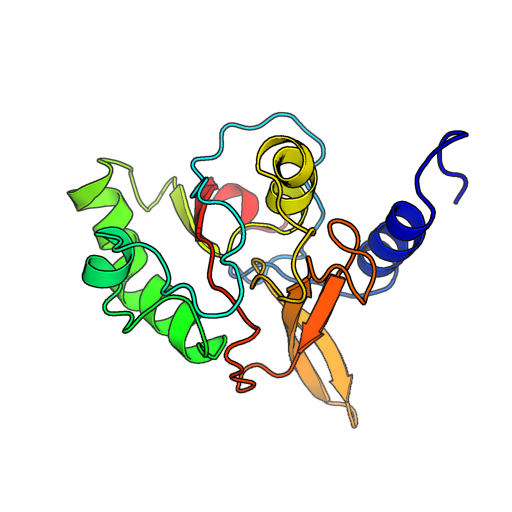00 94.94 90 LYS A N 1
ATOM 673 C CA . LYS A 1 90 ? -21.009 -0.665 6.536 1.00 94.94 90 LYS A CA 1
ATOM 674 C C . LYS A 1 90 ? -21.089 -0.346 5.055 1.00 94.94 90 LYS A C 1
ATOM 676 O O . LYS A 1 90 ? -22.196 -0.189 4.557 1.00 94.94 90 LYS A O 1
ATOM 681 N N . GLU A 1 91 ? -19.949 -0.276 4.375 1.00 93.94 91 GLU A N 1
ATOM 682 C CA . GLU A 1 91 ? -19.904 0.096 2.958 1.00 93.94 91 GLU A CA 1
ATOM 683 C C . GLU A 1 91 ? -19.820 -1.136 2.050 1.00 93.94 91 GLU A C 1
ATOM 685 O O . GLU A 1 91 ? -20.406 -1.145 0.972 1.00 93.94 91 GLU A O 1
ATOM 690 N N . LEU A 1 92 ? -19.115 -2.189 2.484 1.00 94.88 92 LEU A N 1
ATOM 691 C CA . LEU A 1 92 ? -18.861 -3.380 1.661 1.00 94.88 92 LEU A CA 1
ATOM 692 C C . LEU A 1 92 ? -19.637 -4.630 2.104 1.00 94.88 92 LEU A C 1
ATOM 694 O O . LEU A 1 92 ? -19.667 -5.613 1.368 1.00 94.88 92 LEU A O 1
ATOM 698 N N . GLY A 1 93 ? -20.256 -4.622 3.289 1.00 96.62 93 GLY A N 1
ATOM 699 C CA . GLY A 1 93 ? -20.966 -5.785 3.833 1.00 96.62 93 GLY A CA 1
ATOM 700 C C . GLY A 1 93 ? -20.060 -6.987 4.140 1.00 96.62 93 GLY A C 1
ATOM 701 O O . GLY A 1 93 ? -20.523 -8.126 4.137 1.00 96.62 93 GLY A O 1
ATOM 702 N N . LEU A 1 94 ? -18.770 -6.747 4.387 1.00 97.25 94 LEU A N 1
ATOM 703 C CA . LEU A 1 94 ? -17.758 -7.765 4.667 1.00 97.25 94 LEU A CA 1
ATOM 704 C C . LEU A 1 94 ? -17.484 -7.880 6.172 1.00 97.25 94 LEU A C 1
ATOM 706 O O . LEU A 1 94 ? -17.462 -6.881 6.889 1.00 97.25 94 LEU A O 1
ATOM 710 N N . ASP A 1 95 ? -17.214 -9.099 6.650 1.00 97.44 95 ASP A N 1
ATOM 711 C CA . ASP A 1 95 ? -16.849 -9.345 8.051 1.00 97.44 95 ASP A CA 1
ATOM 712 C C . ASP A 1 95 ? -15.395 -8.902 8.318 1.00 97.44 95 ASP A C 1
ATOM 714 O O . ASP A 1 95 ? -14.463 -9.511 7.777 1.00 97.44 95 ASP A O 1
ATOM 718 N N . PRO A 1 96 ? -15.143 -7.903 9.183 1.00 96.56 96 PRO A N 1
ATOM 719 C CA . PRO A 1 96 ? -13.798 -7.408 9.463 1.00 96.56 96 PRO A CA 1
ATOM 720 C C . PRO A 1 96 ? -12.954 -8.381 10.287 1.00 96.56 96 PRO A C 1
ATOM 722 O O . PRO A 1 96 ? -11.782 -8.100 10.542 1.00 96.56 96 PRO A O 1
ATOM 725 N N . ARG A 1 97 ? -13.515 -9.509 10.739 1.00 95.00 97 ARG A N 1
ATOM 726 C CA . ARG A 1 97 ? -12.778 -10.634 11.335 1.00 95.00 97 ARG A CA 1
ATOM 727 C C . ARG A 1 97 ? -12.233 -11.588 10.275 1.00 95.00 97 ARG A C 1
ATOM 729 O O . ARG A 1 97 ? -11.294 -12.319 10.568 1.00 95.00 97 ARG A O 1
ATOM 736 N N . VAL A 1 98 ? -12.796 -11.570 9.069 1.00 95.75 98 VAL A N 1
ATOM 737 C CA . VAL A 1 98 ? -12.345 -12.374 7.922 1.00 95.75 98 VAL A CA 1
ATOM 738 C C . VAL A 1 98 ? -11.486 -11.530 6.989 1.00 95.75 98 VAL A C 1
ATOM 740 O O . VAL A 1 98 ? -10.443 -11.986 6.524 1.00 95.75 98 VAL A O 1
ATOM 743 N N . PHE A 1 99 ? -11.877 -10.277 6.772 1.00 96.56 99 PHE A N 1
ATOM 744 C CA . PHE A 1 99 ? -11.227 -9.359 5.847 1.00 96.56 99 PHE A CA 1
ATOM 745 C C . PHE A 1 99 ? -10.545 -8.196 6.568 1.00 96.56 99 PHE A C 1
ATOM 747 O O . PHE A 1 99 ? -10.863 -7.860 7.711 1.00 96.56 99 PHE A O 1
ATOM 754 N N . ARG A 1 100 ? -9.586 -7.563 5.893 1.00 96.00 100 ARG A N 1
ATOM 755 C CA . ARG A 1 100 ? -8.925 -6.337 6.346 1.00 96.00 100 ARG A CA 1
ATOM 756 C C . ARG A 1 100 ? -8.715 -5.394 5.168 1.00 96.00 100 ARG A C 1
ATOM 758 O O . ARG A 1 100 ? -8.271 -5.826 4.109 1.00 96.00 100 ARG A O 1
ATOM 765 N N . LEU A 1 101 ? -8.997 -4.111 5.379 1.00 97.75 101 LEU A N 1
ATOM 766 C CA . LEU A 1 101 ? -8.603 -3.042 4.468 1.00 97.75 101 LEU A CA 1
ATOM 767 C C . LEU A 1 101 ? -7.152 -2.639 4.767 1.00 97.75 101 LEU A C 1
ATOM 769 O O . LEU A 1 101 ? -6.810 -2.361 5.919 1.00 97.75 101 LEU A O 1
ATOM 773 N N . VAL A 1 102 ? -6.311 -2.620 3.740 1.00 97.31 102 VAL A N 1
ATOM 774 C CA . VAL A 1 102 ? -4.872 -2.335 3.817 1.00 97.31 102 VAL A CA 1
ATOM 775 C C . VAL A 1 102 ? -4.447 -1.424 2.663 1.00 97.31 102 VAL A C 1
ATOM 777 O O . VAL A 1 102 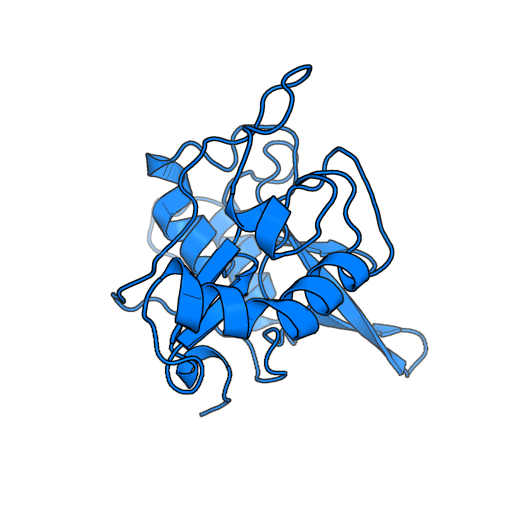? -5.184 -1.272 1.688 1.00 97.31 102 VAL A O 1
ATOM 780 N N . CYS A 1 103 ? -3.247 -0.839 2.733 1.00 97.56 103 CYS A N 1
ATOM 781 C CA . CYS A 1 103 ? -2.577 -0.392 1.504 1.00 97.56 103 CYS A CA 1
ATOM 782 C C . CYS A 1 103 ? -2.436 -1.587 0.553 1.00 97.56 103 CYS A C 1
ATOM 784 O O . CYS A 1 103 ? -2.311 -2.718 1.010 1.00 97.56 103 CYS A O 1
ATOM 786 N N . ILE A 1 104 ? -2.433 -1.364 -0.756 1.00 96.69 104 ILE A N 1
ATOM 787 C CA . ILE A 1 104 ? -2.315 -2.454 -1.727 1.00 96.69 104 ILE A CA 1
ATOM 788 C C . ILE A 1 104 ? -1.061 -3.310 -1.441 1.00 96.69 104 ILE A C 1
ATOM 790 O O . ILE A 1 104 ? 0.041 -2.768 -1.315 1.00 96.69 104 ILE A O 1
ATOM 794 N N . PRO A 1 105 ? -1.178 -4.645 -1.318 1.00 95.31 105 PRO A N 1
ATOM 795 C CA . PRO A 1 105 ? -0.008 -5.506 -1.222 1.00 95.31 105 PRO A CA 1
ATOM 796 C C . PRO A 1 105 ? 0.875 -5.348 -2.456 1.00 9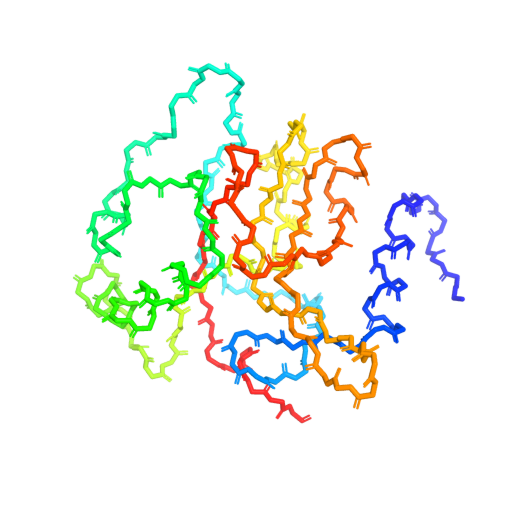5.31 105 PRO A C 1
ATOM 798 O O . PRO A 1 105 ? 0.385 -5.255 -3.584 1.00 95.31 105 PRO A O 1
ATOM 801 N N . SER A 1 106 ? 2.188 -5.329 -2.253 1.00 93.75 106 SER A N 1
ATOM 802 C CA . SER A 1 106 ? 3.127 -5.058 -3.341 1.00 93.75 106 SER A CA 1
ATOM 803 C C . SER A 1 106 ? 2.976 -6.068 -4.496 1.00 93.75 106 SER A C 1
ATOM 805 O O . SER A 1 106 ? 3.039 -5.694 -5.666 1.00 93.75 106 SER A O 1
ATOM 807 N N . ASP A 1 107 ? 2.746 -7.341 -4.188 1.00 91.44 107 ASP A N 1
ATOM 808 C CA . ASP A 1 107 ? 2.546 -8.433 -5.140 1.00 91.44 107 ASP A CA 1
ATOM 809 C C . ASP A 1 107 ? 1.223 -8.321 -5.910 1.00 91.44 107 ASP A C 1
ATOM 811 O O . ASP A 1 107 ? 1.177 -8.622 -7.101 1.00 91.44 107 ASP A O 1
ATOM 815 N N . VAL A 1 108 ? 0.163 -7.816 -5.273 1.00 93.56 108 VAL A N 1
ATOM 816 C CA . VAL A 1 108 ? -1.097 -7.474 -5.956 1.00 93.56 108 VAL A CA 1
ATOM 817 C C . VAL A 1 108 ? -0.869 -6.314 -6.925 1.00 93.56 108 VAL A C 1
ATOM 819 O O . VAL A 1 108 ? -1.255 -6.411 -8.089 1.00 93.56 108 VAL A O 1
ATOM 822 N N . HIS A 1 109 ? -0.163 -5.263 -6.488 1.00 94.38 109 HIS A N 1
ATOM 823 C CA . HIS A 1 109 ? 0.207 -4.142 -7.358 1.00 94.38 109 HIS A CA 1
ATOM 824 C C . HIS A 1 109 ? 1.006 -4.605 -8.579 1.00 94.38 109 HIS A C 1
ATOM 826 O O . HIS A 1 109 ? 0.774 -4.157 -9.697 1.00 94.38 109 HIS A O 1
ATOM 832 N N . PHE A 1 110 ? 1.954 -5.516 -8.368 1.00 91.62 110 PHE A N 1
ATOM 833 C CA . PHE A 1 110 ? 2.773 -6.070 -9.437 1.00 91.62 110 PHE A CA 1
ATOM 834 C C . PHE A 1 110 ? 1.949 -6.862 -10.458 1.00 91.62 110 PHE A C 1
ATOM 836 O O . PHE A 1 110 ? 2.085 -6.625 -11.654 1.00 91.62 110 PHE A O 1
ATOM 843 N N . ARG A 1 111 ? 1.086 -7.778 -9.995 1.00 89.88 111 ARG A N 1
ATOM 844 C CA . ARG A 1 111 ? 0.301 -8.658 -10.877 1.00 89.88 111 ARG A CA 1
ATOM 845 C C . ARG A 1 111 ? -0.722 -7.908 -11.724 1.00 89.88 111 ARG A C 1
ATOM 847 O O . ARG A 1 111 ? -0.910 -8.260 -12.882 1.00 89.88 111 ARG A O 1
ATOM 854 N N . LEU A 1 112 ? -1.394 -6.914 -11.146 1.00 91.62 112 LEU A N 1
ATOM 855 C CA . LEU A 1 112 ? -2.467 -6.181 -11.828 1.00 91.62 112 LEU A CA 1
ATOM 856 C C . LEU A 1 112 ? -1.953 -4.952 -12.584 1.00 91.62 112 LEU A C 1
ATOM 858 O O . LEU A 1 112 ? -2.582 -4.493 -13.534 1.00 91.62 112 LEU A O 1
ATOM 862 N N . GLY A 1 113 ? -0.793 -4.426 -12.191 1.00 92.00 113 GLY A N 1
ATOM 863 C CA . GLY A 1 113 ? -0.353 -3.107 -12.622 1.00 92.00 113 GLY A CA 1
ATOM 864 C C . GLY A 1 113 ? -0.117 -2.950 -14.120 1.00 92.00 113 GLY A C 1
ATOM 865 O O . GLY A 1 113 ? -0.264 -1.843 -14.626 1.00 92.00 113 GLY A O 1
ATOM 866 N N . GLU A 1 114 ? 0.196 -4.019 -14.858 1.00 89.25 114 GLU A N 1
ATOM 867 C CA . GLU A 1 114 ? 0.330 -3.919 -16.316 1.00 89.25 114 GLU A CA 1
ATOM 868 C C . GLU A 1 114 ? -1.013 -3.606 -16.991 1.00 89.25 114 GLU A C 1
ATOM 870 O O . GLU A 1 114 ? -1.077 -2.694 -17.824 1.00 89.25 114 GLU A O 1
ATOM 875 N N . ALA A 1 115 ? -2.073 -4.319 -16.596 1.00 89.69 115 ALA A N 1
ATOM 876 C CA . ALA A 1 115 ? -3.426 -4.135 -17.116 1.00 89.69 115 ALA A CA 1
ATOM 877 C C . ALA A 1 115 ? -4.013 -2.780 -16.693 1.00 89.69 115 ALA A C 1
ATOM 879 O O . ALA A 1 115 ? -4.587 -2.073 -17.518 1.00 89.69 115 ALA A O 1
ATOM 880 N N . GLU A 1 116 ? -3.776 -2.382 -15.442 1.00 91.06 116 GLU A N 1
ATOM 881 C CA . GLU A 1 116 ? -4.288 -1.130 -14.868 1.00 91.06 116 GLU A CA 1
ATOM 882 C C . GLU A 1 116 ? -3.423 0.103 -15.201 1.00 91.06 116 GLU A C 1
ATOM 884 O O . GLU A 1 116 ? -3.727 1.238 -14.824 1.00 91.06 116 GLU A O 1
ATOM 889 N N . GLY A 1 117 ? -2.311 -0.093 -15.919 1.00 90.62 117 GLY A N 1
ATOM 890 C CA . GLY A 1 117 ? -1.408 0.982 -16.331 1.00 90.62 117 GLY A CA 1
ATOM 891 C C . GLY A 1 117 ? -0.636 1.643 -15.184 1.00 90.62 117 GLY A C 1
ATOM 892 O O . GLY A 1 117 ? -0.190 2.784 -15.338 1.00 90.62 117 GLY A O 1
ATOM 893 N N . TRP A 1 118 ? -0.466 0.947 -14.061 1.00 94.50 118 TRP A N 1
ATOM 894 C CA . TRP A 1 118 ? 0.363 1.388 -12.940 1.00 94.50 118 TRP A CA 1
ATOM 895 C C . TRP A 1 118 ? 1.849 1.285 -13.289 1.00 94.50 118 TRP A C 1
ATOM 897 O O . TRP A 1 118 ? 2.249 0.592 -14.228 1.00 94.50 118 TRP A O 1
ATOM 907 N N . GLY A 1 119 ? 2.705 1.970 -12.537 1.00 93.31 119 GLY A N 1
ATOM 908 C CA . GLY A 1 119 ? 4.147 1.882 -12.767 1.00 93.31 119 GLY A CA 1
ATOM 909 C C . GLY A 1 119 ? 4.660 2.772 -13.900 1.00 93.31 119 GLY A C 1
ATOM 910 O O . GLY A 1 119 ? 5.829 2.678 -14.272 1.00 93.31 119 GLY A O 1
ATOM 911 N N . ARG A 1 120 ? 3.782 3.586 -14.502 1.00 92.44 120 ARG A N 1
ATOM 912 C CA . ARG A 1 120 ? 4.064 4.370 -15.721 1.00 92.44 120 ARG A CA 1
ATOM 913 C C . ARG A 1 120 ? 4.296 5.853 -15.450 1.00 92.44 120 ARG A C 1
ATOM 915 O O . ARG A 1 120 ? 4.676 6.584 -16.360 1.00 92.44 120 ARG A O 1
ATOM 922 N N . GLN A 1 121 ? 4.052 6.300 -14.221 1.00 93.31 121 GLN A N 1
ATOM 923 C CA . GLN A 1 121 ? 4.182 7.695 -13.807 1.00 93.31 121 GLN A CA 1
ATOM 924 C C . GLN A 1 121 ? 5.358 7.870 -12.831 1.00 93.31 121 GLN A C 1
ATOM 926 O O . GLN A 1 121 ? 5.763 6.909 -12.175 1.00 93.31 121 GLN A O 1
ATOM 931 N N . PRO A 1 122 ? 5.922 9.088 -12.701 1.00 93.94 122 PRO A N 1
ATOM 932 C CA . PRO A 1 122 ? 7.013 9.389 -11.770 1.00 93.94 122 PRO A CA 1
ATOM 933 C C . PRO A 1 122 ? 6.518 9.531 -10.315 1.00 93.94 122 PRO A C 1
ATOM 935 O O . PRO A 1 122 ? 6.764 10.554 -9.656 1.00 93.94 122 PRO A O 1
ATOM 938 N N . ARG A 1 123 ? 5.775 8.525 -9.838 1.00 92.56 123 ARG A N 1
ATOM 939 C CA . ARG A 1 123 ? 5.101 8.475 -8.538 1.00 92.56 123 ARG A CA 1
ATOM 940 C C . ARG A 1 123 ? 5.314 7.129 -7.863 1.00 92.56 123 ARG A C 1
ATOM 942 O O . ARG A 1 123 ? 5.369 6.103 -8.523 1.00 92.56 123 ARG A O 1
ATOM 949 N N . TRP A 1 124 ? 5.336 7.153 -6.540 1.00 95.94 124 TRP A N 1
ATOM 950 C CA . TRP A 1 124 ? 5.353 5.962 -5.709 1.00 95.94 124 TRP A CA 1
ATOM 951 C C . TRP A 1 124 ? 3.964 5.651 -5.161 1.00 95.94 124 TRP A C 1
ATOM 953 O O . TRP A 1 124 ? 3.244 6.545 -4.723 1.00 95.94 124 TRP A O 1
ATOM 963 N N . THR A 1 125 ? 3.623 4.372 -5.104 1.00 96.62 125 THR A N 1
ATOM 964 C CA . THR A 1 125 ? 2.454 3.844 -4.400 1.00 96.62 125 THR A CA 1
ATOM 965 C C . THR A 1 125 ? 2.882 3.314 -3.036 1.00 96.62 125 THR A C 1
ATOM 967 O O . THR A 1 125 ? 3.857 2.571 -2.944 1.00 96.62 125 THR A O 1
ATOM 970 N N . HIS A 1 126 ? 2.151 3.660 -1.972 1.00 97.56 126 HIS A N 1
ATOM 971 C CA . HIS A 1 126 ? 2.293 2.999 -0.669 1.00 97.56 126 HIS A CA 1
ATOM 972 C C . HIS A 1 126 ? 1.860 1.535 -0.771 1.00 97.56 126 HIS A C 1
ATOM 974 O O . HIS A 1 126 ? 0.711 1.255 -1.113 1.00 97.56 126 HIS A O 1
ATOM 980 N N . PHE A 1 127 ? 2.746 0.606 -0.416 1.00 97.31 127 PHE A N 1
ATOM 981 C CA . PHE A 1 127 ? 2.433 -0.821 -0.341 1.00 97.31 127 PHE A CA 1
ATOM 982 C C . PHE A 1 127 ? 2.148 -1.264 1.083 1.00 97.31 127 PHE A C 1
ATOM 984 O O . PHE A 1 127 ? 2.633 -0.657 2.032 1.00 97.31 127 PHE A O 1
ATOM 991 N N . ASP A 1 128 ? 1.382 -2.338 1.262 1.00 96.31 128 ASP A N 1
ATOM 992 C CA . ASP A 1 128 ? 1.222 -2.928 2.589 1.00 96.31 128 ASP A CA 1
ATOM 993 C C . ASP A 1 128 ? 2.570 -3.329 3.201 1.00 96.31 128 ASP A C 1
ATOM 995 O O . ASP A 1 128 ? 3.372 -4.004 2.557 1.00 96.31 128 ASP A O 1
ATOM 999 N N . GLY A 1 129 ? 2.780 -2.959 4.465 1.00 95.00 129 GLY A N 1
ATOM 1000 C CA . GLY A 1 129 ? 3.925 -3.405 5.240 1.00 95.00 129 GLY A CA 1
ATOM 1001 C C . GLY A 1 129 ? 5.134 -2.473 5.272 1.00 95.00 129 GLY A C 1
ATOM 1002 O O . GLY A 1 129 ? 5.104 -1.303 4.882 1.00 95.00 129 GLY A O 1
ATOM 1003 N N . TYR A 1 130 ? 6.208 -3.034 5.818 1.00 95.75 130 TYR A N 1
ATOM 1004 C CA . TYR A 1 130 ? 7.429 -2.356 6.201 1.00 95.75 130 TYR A CA 1
ATOM 1005 C C . TYR A 1 130 ? 8.656 -3.163 5.805 1.00 95.75 130 TYR A C 1
ATOM 1007 O O . TYR A 1 130 ? 8.716 -4.378 6.001 1.00 95.75 130 TYR A O 1
ATOM 1015 N N . LEU A 1 131 ? 9.675 -2.449 5.344 1.00 94.75 131 LEU A N 1
ATOM 1016 C CA . LEU A 1 131 ? 11.045 -2.922 5.319 1.00 94.75 131 LEU A CA 1
ATOM 1017 C C . LEU A 1 131 ? 11.661 -2.697 6.703 1.00 94.75 131 LEU A C 1
ATOM 1019 O O . LEU A 1 131 ? 11.706 -1.569 7.198 1.00 94.75 131 LEU A O 1
ATOM 1023 N N . ILE A 1 132 ? 12.144 -3.765 7.329 1.00 93.38 132 ILE A N 1
ATOM 1024 C CA . ILE A 1 132 ? 12.810 -3.699 8.627 1.00 93.38 132 ILE A CA 1
ATOM 1025 C C . ILE A 1 132 ? 14.313 -3.553 8.378 1.00 93.38 132 ILE A C 1
ATOM 1027 O O . ILE A 1 132 ? 14.936 -4.390 7.728 1.00 93.38 132 ILE A O 1
ATOM 1031 N N . ARG A 1 133 ? 14.924 -2.488 8.901 1.00 90.25 133 ARG A N 1
ATOM 1032 C CA . ARG A 1 133 ? 16.382 -2.291 8.865 1.00 90.25 133 ARG A CA 1
ATOM 1033 C C . ARG A 1 133 ? 16.933 -2.083 10.261 1.00 90.25 133 ARG A C 1
ATOM 1035 O O . ARG A 1 133 ? 16.300 -1.435 11.085 1.00 90.25 133 ARG A O 1
ATOM 1042 N N . THR A 1 134 ? 18.143 -2.565 10.507 1.00 89.00 134 THR A N 1
ATOM 1043 C CA . THR A 1 134 ? 18.886 -2.214 11.720 1.00 89.00 134 THR A CA 1
ATOM 1044 C C . THR A 1 134 ? 19.722 -0.974 11.437 1.00 89.00 134 THR A C 1
ATOM 1046 O O . THR A 1 134 ? 20.611 -1.009 10.590 1.00 89.00 134 THR A O 1
ATOM 1049 N N . VAL A 1 135 ? 19.442 0.120 12.141 1.00 86.88 135 VAL A N 1
ATOM 1050 C CA . VAL A 1 135 ? 20.199 1.377 12.063 1.00 86.88 135 VAL A CA 1
ATOM 1051 C C . VAL A 1 135 ? 20.719 1.678 13.459 1.00 86.88 135 VAL A C 1
ATOM 1053 O O . VAL A 1 135 ? 19.933 1.712 14.404 1.00 86.88 135 VAL A O 1
ATOM 1056 N N . GLU A 1 136 ? 22.038 1.838 13.598 1.00 91.00 136 GLU A N 1
ATOM 1057 C CA . GLU A 1 136 ? 22.693 2.091 14.895 1.00 91.00 136 GLU A CA 1
ATOM 1058 C C . GLU A 1 136 ? 22.292 1.064 15.977 1.00 91.00 136 GLU A C 1
ATOM 1060 O O . GLU A 1 136 ? 22.011 1.397 17.127 1.00 91.00 136 GLU A O 1
ATOM 1065 N N . GLY A 1 137 ? 22.194 -0.213 15.589 1.00 90.50 137 GLY A N 1
ATOM 1066 C CA . GLY A 1 137 ? 21.826 -1.308 16.493 1.00 90.50 137 GLY A CA 1
ATOM 1067 C C . GLY A 1 137 ? 20.345 -1.364 16.893 1.00 90.50 137 GLY A C 1
ATOM 1068 O O . GLY A 1 137 ? 19.981 -2.205 17.711 1.00 90.50 137 GLY A O 1
ATOM 1069 N N . ARG A 1 138 ? 19.474 -0.516 16.329 1.00 90.88 138 ARG A N 1
ATOM 1070 C CA . ARG A 1 138 ? 18.028 -0.506 16.615 1.00 90.88 138 ARG A CA 1
ATOM 1071 C C . ARG A 1 138 ? 17.203 -0.847 15.371 1.00 90.88 138 ARG A C 1
ATOM 1073 O O . ARG A 1 138 ? 17.534 -0.366 14.285 1.00 90.88 138 ARG A O 1
ATOM 1080 N N . PRO A 1 139 ? 16.110 -1.624 15.501 1.00 89.62 139 PRO A N 1
ATOM 1081 C CA . PRO A 1 139 ? 15.210 -1.865 14.384 1.00 89.62 139 PRO A CA 1
ATOM 1082 C C . PRO A 1 139 ? 14.472 -0.574 14.011 1.00 89.62 139 PRO A C 1
ATOM 1084 O O . PRO A 1 139 ? 13.937 0.141 14.861 1.00 89.62 139 PRO A O 1
ATOM 1087 N N . ARG A 1 140 ? 14.435 -0.283 12.716 1.00 92.50 140 ARG A N 1
ATOM 1088 C CA . ARG A 1 140 ? 13.686 0.804 12.094 1.00 92.50 140 ARG A CA 1
ATOM 1089 C C . ARG A 1 140 ? 12.727 0.204 11.080 1.00 92.50 140 ARG A C 1
ATOM 1091 O O . ARG A 1 140 ? 13.111 -0.651 10.286 1.00 92.50 140 ARG A O 1
ATOM 1098 N N . LEU A 1 141 ? 11.487 0.676 11.122 1.00 94.38 141 LEU A N 1
ATOM 1099 C CA . LEU A 1 141 ? 10.458 0.329 10.154 1.00 94.38 141 LEU A CA 1
ATOM 1100 C C . LEU A 1 141 ? 10.426 1.416 9.086 1.00 94.38 141 LEU A C 1
ATOM 1102 O O . LEU A 1 141 ? 10.148 2.573 9.402 1.00 94.38 141 LEU A O 1
ATOM 1106 N N . GLN A 1 142 ? 10.709 1.042 7.846 1.00 96.25 142 GLN A N 1
ATOM 1107 C CA . GLN A 1 142 ? 10.543 1.895 6.676 1.00 96.25 142 GLN A CA 1
ATOM 1108 C C . GLN A 1 142 ? 9.272 1.477 5.945 1.00 96.25 142 GLN A C 1
ATOM 1110 O O . GLN A 1 142 ? 9.056 0.287 5.739 1.00 96.25 142 GLN A O 1
ATOM 1115 N N . ALA A 1 143 ? 8.426 2.434 5.576 1.00 97.06 143 ALA A N 1
ATOM 1116 C CA . ALA A 1 143 ? 7.219 2.157 4.809 1.00 97.06 143 ALA A CA 1
ATOM 1117 C C . ALA A 1 143 ? 7.596 1.624 3.423 1.00 97.06 143 ALA A C 1
ATOM 1119 O O . ALA A 1 143 ? 8.484 2.185 2.777 1.00 97.06 143 ALA A O 1
ATOM 1120 N N . LEU A 1 144 ? 6.940 0.552 2.979 1.00 96.75 144 LEU A N 1
ATOM 1121 C CA . LEU A 1 144 ? 7.156 0.025 1.635 1.00 96.75 144 LEU A CA 1
ATOM 1122 C C . LEU A 1 144 ? 6.460 0.903 0.603 1.00 96.75 144 LEU A C 1
ATOM 1124 O O . LEU A 1 144 ? 5.280 1.230 0.742 1.00 96.75 144 LEU A O 1
ATOM 1128 N N . VAL A 1 145 ? 7.196 1.245 -0.447 1.00 97.06 145 VAL A N 1
ATOM 1129 C CA . VAL A 1 145 ? 6.680 1.952 -1.615 1.00 97.06 145 VAL A CA 1
ATOM 1130 C C . VAL A 1 145 ? 7.294 1.384 -2.891 1.00 97.06 145 VAL A C 1
ATOM 1132 O O . VAL A 1 145 ? 8.299 0.675 -2.843 1.00 97.06 145 VAL A O 1
ATOM 1135 N N . GLY A 1 146 ? 6.705 1.695 -4.037 1.00 96.06 146 GLY A N 1
ATOM 1136 C CA . GLY A 1 146 ? 7.259 1.343 -5.341 1.00 96.06 146 GLY A CA 1
ATOM 1137 C C . GLY A 1 146 ? 6.347 1.791 -6.471 1.00 96.06 146 GLY A C 1
ATOM 1138 O O . GLY A 1 146 ? 5.386 2.521 -6.231 1.00 96.06 146 GLY A O 1
ATOM 1139 N N . GLY A 1 147 ? 6.621 1.367 -7.701 1.00 95.25 147 GLY A N 1
ATOM 1140 C CA . GLY A 1 147 ? 5.817 1.776 -8.854 1.00 95.25 147 GLY A CA 1
ATOM 1141 C C . GLY A 1 147 ? 6.280 3.058 -9.554 1.00 95.25 147 GLY A C 1
ATOM 1142 O O . GLY A 1 147 ? 5.579 3.522 -10.443 1.00 95.25 147 GLY A O 1
ATOM 1143 N N . ASP A 1 148 ? 7.429 3.648 -9.218 1.00 95.12 148 ASP A N 1
ATOM 1144 C CA . ASP A 1 148 ? 7.877 4.858 -9.920 1.00 95.12 148 ASP A CA 1
ATOM 1145 C C . ASP A 1 148 ? 8.661 4.495 -11.184 1.00 95.12 148 ASP A C 1
ATOM 1147 O O . ASP A 1 148 ? 9.690 3.814 -11.133 1.00 95.12 148 ASP A O 1
ATOM 1151 N N . VAL A 1 149 ? 8.195 4.980 -12.339 1.00 94.19 149 VAL A N 1
ATOM 1152 C CA . VAL A 1 149 ? 8.791 4.685 -13.655 1.00 94.19 149 VAL A CA 1
ATOM 1153 C C . VAL A 1 149 ? 10.283 5.028 -13.736 1.00 94.19 149 VAL A C 1
ATOM 1155 O O . VAL A 1 149 ? 11.031 4.383 -14.467 1.00 94.19 149 VAL A O 1
ATOM 1158 N N . ARG A 1 150 ? 10.750 6.009 -12.956 1.00 92.81 150 ARG A N 1
ATOM 1159 C CA . ARG A 1 150 ? 12.155 6.448 -12.946 1.00 92.81 150 ARG A CA 1
ATOM 1160 C C . ARG A 1 150 ? 13.085 5.469 -12.235 1.00 92.81 150 ARG A C 1
ATOM 1162 O O . ARG A 1 150 ? 14.293 5.552 -12.433 1.00 92.81 150 ARG A O 1
ATOM 1169 N N . TYR A 1 151 ? 12.532 4.575 -11.416 1.00 90.75 151 TYR A N 1
ATOM 1170 C CA . TYR A 1 151 ? 13.274 3.637 -10.570 1.00 90.75 151 TYR A CA 1
ATOM 1171 C C . TYR A 1 151 ? 12.962 2.166 -10.892 1.00 90.75 151 TYR A C 1
ATOM 1173 O O . TYR A 1 151 ? 13.368 1.280 -10.150 1.00 90.75 151 TYR A O 1
ATOM 1181 N N . GLY A 1 152 ? 12.270 1.891 -12.005 1.00 90.12 152 GLY A N 1
ATOM 1182 C CA . GLY A 1 152 ? 11.940 0.527 -12.445 1.00 90.12 152 GLY A CA 1
ATOM 1183 C C . GLY A 1 152 ? 10.444 0.251 -12.618 1.00 90.12 152 GLY A C 1
ATOM 1184 O O . GLY A 1 152 ? 10.065 -0.872 -12.958 1.00 90.12 152 GLY A O 1
ATOM 1185 N N . GLY A 1 153 ? 9.583 1.252 -12.411 1.00 93.25 153 GLY A N 1
ATOM 1186 C CA . GLY A 1 153 ? 8.143 1.152 -12.645 1.00 93.25 153 GLY A CA 1
ATOM 1187 C C . GLY A 1 153 ? 7.508 0.068 -11.783 1.00 93.25 153 GLY A C 1
ATOM 1188 O O . GLY A 1 153 ? 7.722 0.027 -10.576 1.00 93.25 153 GLY A O 1
ATOM 1189 N N . LEU A 1 154 ? 6.760 -0.854 -12.391 1.00 92.81 154 LEU A N 1
ATOM 1190 C CA . LEU A 1 154 ? 6.109 -1.962 -11.674 1.00 92.81 154 LEU A CA 1
ATOM 1191 C C . LEU A 1 154 ? 7.067 -2.841 -10.863 1.00 92.81 154 LEU A C 1
ATOM 1193 O O . LEU A 1 154 ? 6.628 -3.524 -9.937 1.00 92.81 154 LEU A O 1
ATOM 1197 N N . HIS A 1 155 ? 8.353 -2.850 -11.196 1.00 91.19 155 HIS A N 1
ATOM 1198 C CA . HIS A 1 155 ? 9.351 -3.643 -10.492 1.00 91.19 155 HIS A CA 1
ATOM 1199 C C . HIS A 1 155 ? 10.019 -2.901 -9.331 1.00 91.19 155 HIS A C 1
ATOM 1201 O O . HIS A 1 155 ? 10.667 -3.540 -8.509 1.00 91.19 155 HIS A O 1
ATOM 1207 N N . ASP A 1 156 ? 9.833 -1.588 -9.231 1.00 92.81 156 ASP A N 1
ATOM 1208 C CA . ASP A 1 156 ? 10.382 -0.786 -8.144 1.00 92.81 156 ASP A CA 1
ATOM 1209 C C . ASP A 1 156 ? 9.771 -1.197 -6.791 1.00 92.81 156 ASP A C 1
ATOM 1211 O O . ASP A 1 156 ? 8.555 -1.393 -6.667 1.00 92.81 156 ASP A O 1
ATOM 1215 N N . LEU A 1 157 ? 10.631 -1.350 -5.784 1.00 93.38 157 LEU A N 1
ATOM 1216 C CA . LEU A 1 157 ? 10.273 -1.681 -4.408 1.00 93.38 157 LEU A CA 1
ATOM 1217 C C . LEU A 1 157 ? 11.358 -1.164 -3.460 1.00 93.38 157 LEU A C 1
ATOM 1219 O O . LEU A 1 157 ? 12.462 -1.707 -3.398 1.00 93.38 157 LEU A O 1
ATOM 1223 N N . VAL A 1 158 ? 11.025 -0.149 -2.670 1.00 93.06 158 VAL A N 1
ATOM 1224 C CA . VAL A 1 158 ? 11.954 0.509 -1.747 1.00 93.06 158 VAL A CA 1
ATOM 1225 C C . VAL A 1 158 ? 11.294 0.821 -0.405 1.00 93.06 158 VAL A C 1
ATOM 1227 O O . VAL A 1 158 ? 10.074 0.777 -0.250 1.00 93.06 158 VAL A O 1
ATOM 1230 N N . GLY A 1 159 ? 12.123 1.115 0.597 1.00 94.38 159 GLY A N 1
ATOM 1231 C CA . GLY A 1 159 ? 11.676 1.584 1.906 1.00 94.38 159 GLY A CA 1
ATOM 1232 C C . GLY A 1 159 ? 11.903 3.085 2.063 1.00 94.38 159 GLY A C 1
ATOM 1233 O O . GLY A 1 159 ? 13.026 3.553 1.877 1.00 94.38 159 GLY A O 1
ATOM 1234 N N . VAL A 1 160 ? 10.874 3.823 2.471 1.00 95.62 160 VAL A N 1
ATOM 1235 C CA . VAL A 1 160 ? 10.962 5.248 2.841 1.00 95.62 160 VAL A CA 1
ATOM 1236 C C . VAL A 1 160 ? 10.684 5.448 4.328 1.00 95.62 160 VAL A C 1
ATOM 1238 O O . VAL A 1 160 ? 10.185 4.549 5.010 1.00 95.62 160 VAL A O 1
ATOM 1241 N N . SER A 1 161 ? 11.026 6.618 4.873 1.00 94.94 161 SER A N 1
ATOM 1242 C CA . SER A 1 161 ? 10.670 6.923 6.262 1.00 94.94 161 SER A CA 1
ATOM 1243 C C . SER A 1 161 ? 9.149 6.937 6.451 1.00 94.94 161 SER A C 1
ATOM 1245 O O . SER A 1 161 ? 8.399 7.262 5.534 1.00 94.94 161 SER A O 1
ATOM 1247 N N . ARG A 1 162 ? 8.676 6.576 7.645 1.00 95.88 162 ARG A N 1
ATOM 1248 C CA . ARG A 1 162 ? 7.235 6.503 7.952 1.00 95.88 162 ARG A CA 1
ATOM 1249 C C . ARG A 1 162 ? 6.545 7.865 7.951 1.00 95.88 162 ARG A C 1
ATOM 1251 O O . ARG A 1 162 ? 5.356 7.939 7.652 1.00 95.88 162 ARG A O 1
ATOM 1258 N N . ASP A 1 163 ? 7.297 8.897 8.297 1.00 95.88 163 ASP A N 1
ATOM 1259 C CA . ASP A 1 163 ? 6.909 10.304 8.341 1.00 95.88 163 ASP A CA 1
ATOM 1260 C C . ASP A 1 163 ? 7.211 11.045 7.030 1.00 95.88 163 ASP A C 1
ATOM 1262 O O . ASP A 1 163 ? 6.930 12.232 6.932 1.00 95.88 163 ASP A O 1
ATOM 1266 N N . TYR A 1 164 ? 7.753 10.362 6.013 1.00 94.88 164 TYR A N 1
ATOM 1267 C CA . TYR A 1 164 ? 7.982 10.971 4.709 1.00 94.88 164 TYR A CA 1
ATOM 1268 C C . TYR A 1 164 ? 6.646 11.213 4.005 1.00 94.88 164 TYR A C 1
ATOM 1270 O O . TYR A 1 164 ? 5.964 10.265 3.602 1.00 94.88 164 TYR A O 1
ATOM 1278 N N . ASP A 1 165 ? 6.287 12.482 3.844 1.00 90.94 165 ASP A N 1
ATOM 1279 C CA . ASP A 1 165 ? 5.225 12.924 2.958 1.00 90.94 165 ASP A CA 1
ATOM 1280 C C . ASP A 1 165 ? 5.810 13.505 1.664 1.00 90.94 165 ASP A C 1
ATOM 1282 O O . ASP A 1 165 ? 6.840 14.175 1.608 1.00 90.94 165 ASP A O 1
ATOM 1286 N N . SER A 1 166 ? 5.170 13.175 0.551 1.00 93.31 166 SER A N 1
ATOM 1287 C CA . SER A 1 166 ? 5.468 13.780 -0.739 1.00 93.31 166 SER A CA 1
ATOM 1288 C C . SER A 1 166 ? 4.238 13.680 -1.614 1.00 93.31 166 SER A C 1
ATOM 1290 O O . SER A 1 166 ? 3.580 12.639 -1.647 1.00 93.31 166 SER A O 1
ATOM 1292 N N . ASP A 1 167 ? 3.969 14.711 -2.410 1.00 89.88 167 ASP A N 1
ATOM 1293 C CA . ASP A 1 167 ? 2.913 14.669 -3.428 1.00 89.88 167 ASP A CA 1
ATOM 1294 C C . ASP A 1 167 ? 3.151 13.596 -4.503 1.00 89.88 167 ASP A C 1
ATOM 1296 O O . ASP A 1 167 ? 2.256 13.261 -5.284 1.00 89.88 167 ASP A O 1
ATOM 1300 N N . ARG A 1 168 ? 4.365 13.036 -4.548 1.00 91.50 168 ARG A N 1
ATOM 1301 C CA . ARG A 1 168 ? 4.713 11.896 -5.398 1.00 91.50 168 ARG A CA 1
ATOM 1302 C C . ARG A 1 168 ? 4.310 10.553 -4.797 1.00 91.50 168 ARG A C 1
ATOM 1304 O O . ARG A 1 168 ? 4.291 9.586 -5.546 1.00 91.50 168 ARG A O 1
ATOM 1311 N N . LEU A 1 169 ? 3.986 10.482 -3.505 1.00 93.88 169 LEU A N 1
ATOM 1312 C CA . LEU A 1 169 ? 3.443 9.277 -2.882 1.00 93.88 169 LEU A CA 1
ATOM 1313 C C . LEU A 1 169 ? 1.924 9.261 -3.018 1.00 93.88 169 LEU A C 1
ATOM 1315 O O . LEU A 1 169 ? 1.264 10.264 -2.756 1.00 93.88 169 LEU A O 1
ATOM 1319 N N . VAL A 1 170 ? 1.376 8.112 -3.398 1.00 94.19 170 VAL A N 1
ATOM 1320 C CA . VAL A 1 170 ? -0.053 7.873 -3.595 1.00 94.19 170 VAL A CA 1
ATOM 1321 C C . VAL A 1 170 ? -0.492 6.692 -2.731 1.00 94.19 170 VAL A C 1
ATOM 1323 O O . VAL A 1 170 ? 0.156 5.647 -2.697 1.00 94.19 170 VAL A O 1
ATOM 1326 N N . ALA A 1 171 ? -1.613 6.844 -2.033 1.00 95.25 171 ALA A N 1
ATOM 1327 C CA . ALA A 1 171 ? -2.290 5.756 -1.345 1.00 95.25 171 ALA A CA 1
ATOM 1328 C C . ALA A 1 171 ? -3.286 5.055 -2.283 1.00 95.25 171 ALA A C 1
ATOM 1330 O O . ALA A 1 171 ? -4.184 5.689 -2.854 1.00 95.25 171 ALA A O 1
ATOM 1331 N N . ARG A 1 172 ? -3.127 3.736 -2.394 1.00 95.62 172 ARG A N 1
ATOM 1332 C CA . ARG A 1 172 ? -4.051 2.808 -3.049 1.00 95.62 172 ARG A CA 1
ATOM 1333 C C . ARG A 1 172 ? -4.379 1.701 -2.061 1.00 95.62 172 ARG A C 1
ATOM 1335 O O . ARG A 1 172 ? -3.467 1.169 -1.426 1.00 95.62 172 ARG A O 1
ATOM 1342 N N . PHE A 1 173 ? -5.653 1.366 -1.931 1.00 97.19 173 PHE A N 1
ATOM 1343 C CA . PHE A 1 173 ? -6.127 0.403 -0.946 1.00 97.19 173 PHE A CA 1
ATOM 1344 C C . PHE A 1 173 ? -6.570 -0.912 -1.582 1.00 97.19 173 PHE A C 1
ATOM 1346 O O . PHE A 1 173 ? -6.951 -0.972 -2.753 1.00 97.19 173 PHE A O 1
ATOM 1353 N N . ALA A 1 174 ? -6.526 -1.966 -0.775 1.00 96.81 174 ALA A N 1
ATOM 1354 C CA . ALA A 1 174 ? -7.075 -3.269 -1.098 1.00 96.81 174 ALA A CA 1
ATOM 1355 C C . ALA A 1 174 ? -7.771 -3.868 0.126 1.00 96.81 174 ALA A C 1
ATOM 1357 O O . ALA A 1 174 ? -7.362 -3.637 1.267 1.00 96.81 174 ALA A O 1
ATOM 1358 N N . VAL A 1 175 ? -8.801 -4.670 -0.114 1.00 97.25 175 VAL A N 1
ATOM 1359 C CA . VAL A 1 175 ? -9.356 -5.588 0.873 1.00 97.25 175 VAL A CA 1
ATOM 1360 C C . VAL A 1 175 ? -8.746 -6.956 0.642 1.00 97.25 175 VAL A C 1
ATOM 1362 O O . VAL A 1 175 ? -8.751 -7.479 -0.472 1.00 97.25 175 VAL A O 1
ATOM 1365 N N . VAL A 1 176 ? -8.229 -7.531 1.720 1.00 94.62 176 VAL A N 1
ATOM 1366 C CA . VAL A 1 176 ? -7.589 -8.841 1.712 1.00 94.62 176 VAL A CA 1
ATOM 1367 C C . VAL A 1 176 ? -8.150 -9.734 2.806 1.00 94.62 176 VAL A C 1
ATOM 1369 O O . VAL A 1 176 ? -8.667 -9.247 3.814 1.00 94.62 176 VAL A O 1
ATOM 1372 N N . HIS A 1 177 ? -7.981 -11.046 2.655 1.00 93.88 177 HIS A N 1
ATOM 1373 C CA . HIS A 1 177 ? -8.191 -11.984 3.753 1.00 93.88 177 HIS A CA 1
ATOM 1374 C C . HIS A 1 177 ? -7.187 -11.733 4.884 1.00 93.88 177 HIS A C 1
ATOM 1376 O O . HIS A 1 177 ? -5.988 -11.548 4.653 1.00 93.88 177 HIS A O 1
ATOM 1382 N N . ARG A 1 178 ? -7.660 -11.781 6.134 1.00 91.88 178 ARG A N 1
ATOM 1383 C CA . ARG A 1 178 ? -6.813 -11.650 7.330 1.00 91.88 178 ARG A CA 1
ATOM 1384 C C . ARG A 1 178 ? -5.748 -12.734 7.445 1.00 91.88 178 ARG A C 1
ATOM 1386 O O . ARG A 1 178 ? -4.746 -12.504 8.110 1.00 91.88 178 ARG A O 1
ATOM 1393 N N . GLU A 1 179 ? -5.917 -13.864 6.769 1.00 89.75 179 GLU A N 1
ATOM 1394 C CA . GLU A 1 179 ? -4.893 -14.908 6.652 1.00 89.75 179 GLU A CA 1
ATOM 1395 C C . GLU A 1 179 ? -3.575 -14.379 6.063 1.00 89.75 179 GLU A C 1
ATOM 1397 O O . GLU A 1 179 ? -2.504 -14.846 6.438 1.00 89.75 179 GLU A O 1
ATOM 1402 N N . ARG A 1 180 ? -3.616 -13.326 5.229 1.00 88.31 180 ARG A N 1
ATOM 1403 C CA . ARG A 1 180 ? -2.397 -12.647 4.754 1.00 88.31 180 ARG A CA 1
ATOM 1404 C C . ARG A 1 180 ? -1.639 -11.915 5.855 1.00 88.31 180 ARG A C 1
ATOM 1406 O O . ARG A 1 180 ? -0.484 -11.560 5.647 1.00 88.31 180 ARG A O 1
ATOM 1413 N N . MET A 1 181 ? -2.293 -11.605 6.975 1.00 87.38 181 MET A N 1
ATOM 1414 C CA . MET A 1 181 ? -1.760 -10.780 8.064 1.00 87.38 181 MET A CA 1
ATOM 1415 C C . MET A 1 181 ? -1.076 -11.603 9.157 1.00 87.38 181 MET A C 1
ATOM 1417 O O . MET A 1 181 ? -0.511 -11.020 10.079 1.00 87.38 181 MET A O 1
ATOM 1421 N N . VAL A 1 182 ? -1.120 -12.932 9.068 1.00 83.94 182 VAL A N 1
ATOM 1422 C CA . VAL A 1 182 ? -0.519 -13.847 10.042 1.00 83.94 182 VAL A CA 1
ATOM 1423 C C . VAL A 1 182 ? 0.670 -14.580 9.425 1.00 83.94 182 VAL A C 1
ATOM 1425 O O . VAL A 1 182 ? 0.716 -14.808 8.219 1.00 83.94 182 VAL A O 1
ATOM 1428 N N . ALA A 1 183 ? 1.669 -14.891 10.250 1.00 65.88 183 ALA A N 1
ATOM 1429 C CA . ALA A 1 183 ? 2.788 -15.731 9.843 1.00 65.88 183 ALA A CA 1
ATOM 1430 C C . ALA A 1 183 ? 2.357 -17.192 10.007 1.00 65.88 183 ALA A C 1
ATOM 1432 O O . ALA A 1 183 ? 1.818 -17.541 11.059 1.00 65.88 183 ALA A O 1
ATOM 1433 N N . TRP A 1 184 ? 2.574 -18.000 8.970 1.00 53.59 184 TRP A N 1
ATOM 1434 C CA . TRP A 1 184 ? 2.407 -19.452 9.012 1.00 53.59 184 TRP A CA 1
ATOM 1435 C C . TRP A 1 184 ? 3.674 -20.111 9.556 1.00 53.59 184 TRP A C 1
ATOM 1437 O O . TRP A 1 184 ? 4.778 -19.652 9.172 1.00 53.59 184 TRP A O 1
#

Secondary structure (DSSP, 8-state):
-PPPTT--HHHHHHHHHHHHS-EE-TTSSBP----S----EE--PPPPPTTPPPPP-HHHHHTT-S-SBS--HHHHHHHHHHHHHHIIIIIS---TTTEEEEEPPHHHHHHHHTTTTTT-SS-EEEEEEEEEEEETTEEEEEEEEE--GGGTGGG--EEE-TT---TTEEE-EEEEEGGGGS--

Radius of gyration: 15.9 Å; chains: 1; bounding box: 44×38×38 Å